Protein AF-A0A0S8DL20-F1 (afdb_monomer_lite)

Radius of gyration: 22.56 Å; chains: 1; bounding box: 47×51×71 Å

Secondary structure (DSSP, 8-state):
--S---TTSTTS--TTS-HHHHHHHHHHHHHHHHHHTT-----SGGGS----S-SSEEEEE-TTT----EE---SSS----SSHHHHHHHHHHTTTTHHHHSSSBTTB-BS-HHHHHHHHHHHHSSS---TT-TTSGGG-EEEEEPSEEEEE--S---S-S-PPP-TTEE---HHHHHTTS-TT--EEE-TTEEEEES-TTTEEEEES------PPPTT-TT-EEEEEE-TT-EEEEEEEEPPTT--S--TTEEEEEEPPHHHHHHHHHHHHHHHTTTTT--TTTS---HHHHB--S---TTS---TTS----S---EEEEEEEE-SS--EEE---GGGSB-

Sequence (342 aa):
MSQLQRAGQSGALDVAASQAVAKDQVAVILDMLRQLGGNPSVVAGAAATTDPLNAPFTLYVDPYIGSDRFVGGAYNSHEAGATDEEVIAQKLKRIELQRLECGYTSARPFKTINRAAIEAAIITSKNWYTYSDPRAHVDCVTIVLSGGVHIVLNDPGSSSTSLASWGASKDPTPAELIAFNPSTGGVLLPRGCSMRGQDLRKTTIRPNWVTQVVDEAADYSNRRSILKVSGTGFFFDYTAMDKIGHAESVHLLDVFHPASKAELDAFYAKVQSAVGTGADLASALLVTRPSEHQIVGPIDQTQTPNLQWDTTTGASPYIFNVSLRSEYGMGGAFWDGAKLSG

Foldseek 3Di:
DPDADDPPDDVHDDPPDDPVSNLVVVQVVVQVVLVVLVDPDRDGDPPDDRDHRAQQAEFEEDQPQEALKDAAFQQVPDCDDPDLVVSLVRLRRLCVPVCVQEGRDNNHHHNAPLSNLLVLLSSLLADAQDVPDSNRRNNAYEYEYEFAEHEQAFAQAAPDLADAACARIHRDDSNSSRNLAHNLTARERFPNYEYEYPAAVRAEYEYQDAFDDDDQDPVNPNAGENHAFFFNYEYYHYEYEYHPPDDAARQSYEHYEHAAQVSQQSNLSSSCNHCCNNHVHDPVRSHDDLQGFADPFPPPVVDDDDPSRPDPPGMHYHHDHYHYDYPRNYHHYDYDNVRGHD

pLDDT: mean 81.59, std 16.36, range [39.0, 98.62]

Structure (mmCIF, N/CA/C/O backbone):
data_AF-A0A0S8DL20-F1
#
_entry.id   AF-A0A0S8DL20-F1
#
loop_
_atom_site.group_PDB
_atom_site.id
_atom_site.type_symbol
_atom_site.label_atom_id
_atom_site.label_alt_id
_atom_site.label_comp_id
_atom_site.label_asym_id
_atom_site.label_entity_id
_atom_site.label_seq_id
_atom_site.pdbx_PDB_ins_code
_atom_site.Cartn_x
_atom_site.Cartn_y
_atom_site.Cartn_z
_atom_site.occupancy
_atom_site.B_iso_or_equiv
_atom_site.auth_seq_id
_atom_site.auth_comp_id
_atom_site.auth_asym_id
_atom_site.auth_atom_id
_atom_site.pdbx_PDB_model_num
ATOM 1 N N . MET A 1 1 ? -6.521 -4.003 39.867 1.00 49.88 1 MET A N 1
ATOM 2 C CA . MET A 1 1 ? -5.462 -5.039 39.853 1.00 49.88 1 MET A CA 1
ATOM 3 C C . MET A 1 1 ? -4.252 -4.458 39.141 1.00 49.88 1 MET A C 1
ATOM 5 O O . MET A 1 1 ? -4.447 -3.842 38.107 1.00 49.88 1 MET A O 1
ATOM 9 N N . SER A 1 2 ? -3.043 -4.597 39.691 1.00 39.00 2 SER A N 1
ATOM 10 C CA . SER A 1 2 ? -1.804 -4.008 39.142 1.00 39.00 2 SER A CA 1
ATOM 11 C C . SER A 1 2 ? -0.893 -5.014 38.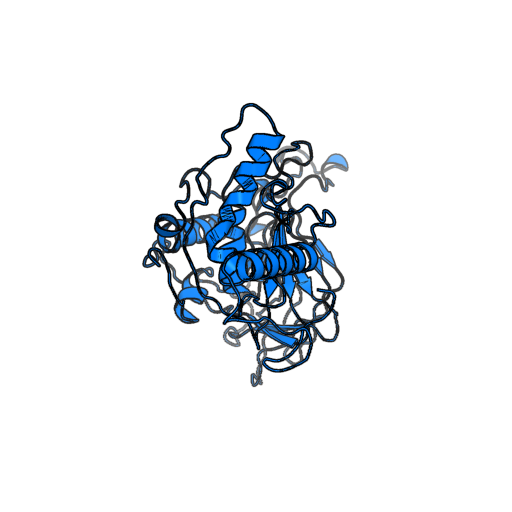421 1.00 39.00 2 SER A C 1
ATOM 13 O O . SER A 1 2 ? 0.214 -4.654 38.030 1.00 39.00 2 SER A O 1
ATOM 15 N N . GLN A 1 3 ? -1.315 -6.275 38.248 1.00 45.50 3 GLN A N 1
ATOM 16 C CA . GLN A 1 3 ? -0.479 -7.311 37.634 1.00 45.50 3 GLN A CA 1
ATOM 17 C C . GLN A 1 3 ? -1.304 -8.418 36.963 1.00 45.50 3 GLN A C 1
ATOM 19 O O . GLN A 1 3 ? -2.361 -8.800 37.462 1.00 45.50 3 GLN A O 1
ATOM 24 N N . LEU A 1 4 ? -0.791 -8.954 35.849 1.00 46.28 4 LEU A N 1
ATOM 25 C CA . LEU A 1 4 ? -1.298 -10.169 35.204 1.00 46.28 4 LEU A CA 1
ATOM 26 C C . LEU A 1 4 ? -0.912 -11.393 36.044 1.00 46.28 4 LEU A C 1
ATOM 28 O O . LEU A 1 4 ? 0.274 -11.653 36.243 1.00 46.28 4 LEU A O 1
ATOM 32 N N . GLN A 1 5 ? -1.901 -12.155 36.507 1.00 59.78 5 GLN A N 1
ATOM 33 C CA . GLN A 1 5 ? -1.694 -13.389 37.267 1.00 59.78 5 GLN A CA 1
ATOM 34 C C . GLN A 1 5 ? -2.313 -14.601 36.563 1.00 59.78 5 GLN A C 1
ATOM 36 O O . GLN A 1 5 ? -3.325 -14.484 35.871 1.00 59.78 5 GLN A O 1
ATOM 41 N N . ARG A 1 6 ? -1.701 -15.779 36.736 1.00 46.44 6 ARG A N 1
ATOM 42 C CA . ARG A 1 6 ? -2.209 -17.049 36.191 1.00 46.44 6 ARG A CA 1
ATOM 43 C C . ARG A 1 6 ? -3.404 -17.547 37.006 1.00 46.44 6 ARG A C 1
ATOM 45 O O . ARG A 1 6 ? -3.474 -17.307 38.209 1.00 46.44 6 ARG A O 1
ATOM 52 N N . ALA A 1 7 ? -4.305 -18.298 36.369 1.00 47.00 7 ALA A N 1
ATOM 53 C CA . ALA A 1 7 ? -5.425 -18.945 37.053 1.00 47.00 7 ALA A CA 1
ATOM 54 C C . ALA A 1 7 ? -4.935 -19.769 38.263 1.00 47.00 7 ALA A C 1
ATOM 56 O O . ALA A 1 7 ? -4.001 -20.562 38.135 1.00 47.00 7 ALA A O 1
ATOM 57 N N . GLY A 1 8 ? -5.547 -19.548 39.432 1.00 56.72 8 GLY A N 1
ATOM 58 C CA . GLY A 1 8 ? -5.178 -20.198 40.697 1.00 56.72 8 GLY A CA 1
ATOM 59 C C . GLY A 1 8 ? -4.118 -19.473 41.543 1.00 56.72 8 GLY A C 1
ATOM 60 O O . GLY A 1 8 ? -3.788 -19.956 42.623 1.00 56.72 8 GLY A O 1
ATOM 61 N N . GLN A 1 9 ? -3.587 -18.327 41.101 1.00 65.69 9 GLN A N 1
ATOM 62 C CA . GLN A 1 9 ? -2.704 -17.484 41.920 1.00 65.69 9 GLN A CA 1
ATOM 63 C C . GLN A 1 9 ? -3.497 -16.495 42.791 1.00 65.69 9 GLN A C 1
ATOM 65 O O . GLN A 1 9 ? -4.602 -16.079 42.444 1.00 65.69 9 GLN A O 1
ATOM 70 N N . SER A 1 10 ? -2.926 -16.120 43.939 1.00 60.72 10 SER A N 1
ATOM 71 C CA . SER A 1 10 ? -3.526 -15.141 44.854 1.00 60.72 10 SER A CA 1
ATOM 72 C C . SER A 1 10 ? -3.575 -13.749 44.215 1.00 60.72 10 SER A C 1
ATOM 74 O O . SER A 1 10 ? -2.542 -13.082 44.116 1.00 60.72 10 SER A O 1
ATOM 76 N N . GLY A 1 11 ? -4.776 -13.324 43.803 1.00 63.72 11 GLY A N 1
ATOM 77 C CA . GLY A 1 11 ? -5.015 -12.098 43.029 1.00 63.72 11 GLY A CA 1
ATOM 78 C C . GLY A 1 11 ? -5.420 -12.327 41.564 1.00 63.72 11 GLY A C 1
ATOM 79 O O . GLY A 1 11 ? -5.589 -11.351 40.834 1.00 63.72 11 GLY A O 1
ATOM 80 N N . ALA A 1 12 ? -5.583 -13.583 41.130 1.00 67.25 12 ALA A N 1
ATOM 81 C CA . ALA A 1 12 ? -6.085 -13.934 39.803 1.00 67.25 12 ALA A CA 1
ATOM 82 C C . ALA A 1 12 ? -7.597 -13.685 39.657 1.00 67.25 12 ALA A C 1
ATOM 84 O O . ALA A 1 12 ? -8.329 -13.580 40.642 1.00 67.25 12 ALA A O 1
ATOM 85 N N . LEU A 1 13 ? -8.065 -13.620 38.406 1.00 67.19 13 LEU A N 1
ATOM 86 C CA . LEU A 1 13 ? -9.490 -13.532 38.080 1.00 67.19 13 LEU A CA 1
ATOM 87 C C . LEU A 1 13 ? -10.243 -14.746 38.638 1.00 67.19 13 LEU A C 1
ATOM 89 O O . LEU A 1 13 ? -9.981 -15.885 38.250 1.00 67.19 13 LEU A O 1
ATOM 93 N N . ASP A 1 14 ? -11.190 -14.478 39.528 1.00 73.31 14 ASP A N 1
ATOM 94 C CA . ASP A 1 14 ? -12.096 -15.476 40.087 1.00 73.31 14 ASP A CA 1
ATOM 95 C C . ASP A 1 14 ? -13.333 -15.622 39.192 1.00 73.31 14 ASP A C 1
ATOM 97 O O . ASP A 1 14 ? -14.308 -14.882 39.296 1.00 73.31 14 ASP A O 1
ATOM 101 N N . VAL A 1 15 ? -13.278 -16.603 38.294 1.00 69.44 15 VAL A N 1
ATOM 102 C CA . VAL A 1 15 ? -14.368 -16.941 37.366 1.00 69.44 15 VAL A CA 1
ATOM 103 C C . VAL A 1 15 ? -15.603 -17.544 38.051 1.00 69.44 15 VAL A C 1
ATOM 105 O O . VAL A 1 15 ? -16.644 -17.649 37.408 1.00 69.44 15 VAL A O 1
ATOM 108 N N . ALA A 1 16 ? -15.516 -17.918 39.332 1.00 73.56 16 ALA A N 1
ATOM 109 C CA . ALA A 1 16 ? -16.641 -18.409 40.131 1.00 73.56 16 ALA A CA 1
ATOM 110 C C . ALA A 1 16 ? -17.225 -17.330 41.064 1.00 73.56 16 ALA A C 1
ATOM 112 O O . ALA A 1 16 ? -18.099 -17.625 41.884 1.00 73.56 16 ALA A O 1
ATOM 113 N N . ALA A 1 17 ? -16.750 -16.087 40.954 1.00 73.31 17 ALA A N 1
ATOM 114 C CA . ALA A 1 17 ? -17.138 -15.015 41.849 1.00 73.31 17 ALA A CA 1
ATOM 115 C C . ALA A 1 17 ? -18.610 -14.602 41.688 1.00 73.31 1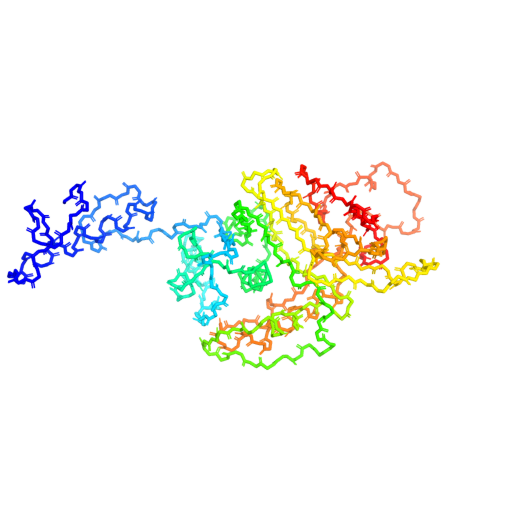7 ALA A C 1
ATOM 117 O O . ALA A 1 17 ? -19.268 -14.848 40.673 1.00 73.31 17 ALA A O 1
ATOM 118 N N . SER A 1 18 ? -19.131 -13.907 42.702 1.00 82.12 18 SER A N 1
ATOM 119 C CA . SER A 1 18 ? -20.460 -13.302 42.622 1.00 82.12 18 SER A CA 1
ATOM 120 C C . SER A 1 18 ? -20.541 -12.312 41.454 1.00 82.12 18 SER A C 1
ATOM 122 O O . SER A 1 18 ? -19.542 -11.716 41.047 1.00 82.12 18 SER A O 1
ATOM 124 N N . GLN A 1 19 ? -21.751 -12.074 40.942 1.00 79.12 19 GLN A N 1
ATOM 125 C CA . GLN A 1 19 ? -21.963 -11.158 39.817 1.00 79.12 19 GLN A CA 1
ATOM 126 C C . GLN A 1 19 ? -21.360 -9.758 40.056 1.00 79.12 19 GLN A C 1
ATOM 128 O O . GLN A 1 19 ? -20.910 -9.118 39.109 1.00 79.12 19 GLN A O 1
ATOM 133 N N . ALA A 1 20 ? -21.338 -9.281 41.306 1.00 76.06 20 ALA A N 1
ATOM 134 C CA . ALA A 1 20 ? -20.729 -8.001 41.668 1.00 76.06 20 ALA A CA 1
ATOM 135 C C . ALA A 1 20 ? -19.201 -8.026 41.496 1.00 76.06 20 ALA A C 1
ATOM 137 O O . ALA A 1 20 ? -18.643 -7.170 40.817 1.00 76.06 20 ALA A O 1
ATOM 138 N N . VAL A 1 21 ? -18.539 -9.060 42.017 1.00 74.31 21 VAL A N 1
ATOM 139 C CA . VAL A 1 21 ? -17.080 -9.216 41.919 1.00 74.31 21 VAL A CA 1
ATOM 140 C C . VAL A 1 21 ? -16.642 -9.463 40.471 1.00 74.31 21 VAL A C 1
ATOM 142 O O . VAL A 1 21 ? -15.638 -8.908 40.031 1.00 74.31 21 VAL A O 1
ATOM 145 N N . ALA A 1 22 ? -17.428 -10.213 39.694 1.00 77.56 22 ALA A N 1
ATOM 146 C CA . ALA A 1 22 ? -17.183 -10.401 38.266 1.00 77.56 22 ALA A CA 1
ATOM 147 C C . ALA A 1 22 ? -17.273 -9.075 37.483 1.00 77.56 22 ALA A C 1
ATOM 149 O O . ALA A 1 22 ? -16.462 -8.825 36.593 1.00 77.56 22 ALA A O 1
ATOM 150 N N . LYS A 1 23 ? -18.222 -8.189 37.826 1.00 74.81 23 LYS A N 1
ATOM 151 C CA . LYS A 1 23 ? -18.322 -6.850 37.216 1.00 74.81 23 LYS A CA 1
ATOM 152 C C . LYS A 1 23 ? -17.105 -5.981 37.535 1.00 74.81 23 LYS A C 1
ATOM 154 O O . LYS A 1 23 ? -16.579 -5.347 36.623 1.00 74.81 23 LYS A O 1
ATOM 159 N N . ASP A 1 24 ? -16.627 -5.997 38.777 1.00 73.56 24 ASP A N 1
ATOM 160 C CA . ASP A 1 24 ? -15.427 -5.249 39.178 1.00 73.56 24 ASP A CA 1
ATOM 161 C C . ASP A 1 24 ? -14.173 -5.769 38.460 1.00 73.56 24 ASP A C 1
ATOM 163 O O . ASP A 1 24 ? -13.353 -4.996 37.962 1.00 73.56 24 A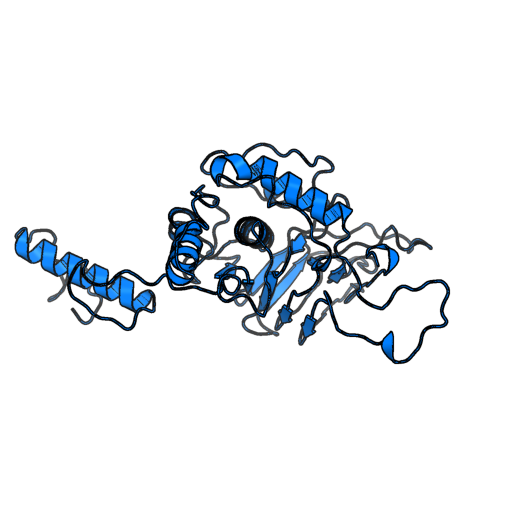SP A O 1
ATOM 167 N N . GLN A 1 25 ? -14.046 -7.090 38.331 1.00 75.81 25 GLN A N 1
ATOM 168 C CA . GLN A 1 25 ? -12.973 -7.732 37.575 1.00 75.81 25 GLN A CA 1
ATOM 169 C C . GLN A 1 25 ? -12.990 -7.347 36.088 1.00 75.81 25 GLN A C 1
ATOM 171 O O . GLN A 1 25 ? -11.942 -7.024 35.527 1.00 75.81 25 GLN A O 1
ATOM 176 N N . VAL A 1 26 ? -14.170 -7.326 35.460 1.00 77.38 26 VAL A N 1
ATOM 177 C CA . VAL A 1 26 ? -14.349 -6.887 34.067 1.00 77.38 26 VAL A CA 1
ATOM 178 C C . VAL A 1 26 ? -14.010 -5.406 33.897 1.00 77.38 26 VAL A C 1
ATOM 180 O O . VAL A 1 26 ? -13.343 -5.054 32.926 1.00 77.38 26 VAL A O 1
ATOM 183 N N . ALA A 1 27 ? -14.405 -4.542 34.837 1.00 68.56 27 ALA A N 1
ATOM 184 C CA . ALA A 1 27 ? -14.064 -3.120 34.797 1.00 68.56 27 ALA A CA 1
ATOM 185 C C . ALA A 1 27 ? -12.543 -2.901 34.834 1.00 68.56 27 ALA A C 1
ATOM 187 O O . ALA A 1 27 ? -12.007 -2.138 34.036 1.00 68.56 27 ALA A O 1
ATOM 188 N N . VAL A 1 28 ? -11.831 -3.645 35.684 1.00 68.44 28 VAL A N 1
ATOM 189 C CA . VAL A 1 28 ? -10.366 -3.590 35.758 1.00 68.44 28 VAL A CA 1
ATOM 190 C C . VAL A 1 28 ? -9.704 -4.100 34.474 1.00 68.44 28 VAL A C 1
ATOM 192 O O . VAL A 1 28 ? -8.747 -3.486 34.008 1.00 68.44 28 VAL A O 1
ATOM 195 N N . ILE A 1 29 ? -10.199 -5.192 33.877 1.00 73.31 29 ILE A N 1
ATOM 196 C CA . ILE A 1 29 ? -9.705 -5.680 32.575 1.00 73.31 29 ILE A CA 1
ATOM 197 C C . ILE A 1 29 ? -9.905 -4.611 31.496 1.00 73.31 29 ILE A C 1
ATOM 199 O O . ILE A 1 29 ? -9.000 -4.361 30.700 1.00 73.31 29 ILE A O 1
ATOM 203 N N . LEU A 1 30 ? -11.075 -3.968 31.480 1.00 67.44 30 LEU A N 1
ATOM 204 C CA . LEU A 1 30 ? -11.396 -2.905 30.536 1.00 67.44 30 LEU A CA 1
ATOM 205 C C . LEU A 1 30 ? -10.455 -1.704 30.708 1.00 67.44 30 LEU A C 1
ATOM 207 O O . LEU A 1 30 ? -9.965 -1.176 29.715 1.00 67.44 30 LEU A O 1
ATOM 211 N N . ASP A 1 31 ? -10.139 -1.318 31.944 1.00 59.41 31 ASP A N 1
ATOM 212 C CA . ASP A 1 31 ? -9.187 -0.241 32.235 1.00 59.41 31 ASP A CA 1
ATOM 213 C C . ASP A 1 31 ? -7.749 -0.606 31.846 1.00 59.41 31 ASP A C 1
ATOM 215 O O . ASP A 1 31 ? -7.046 0.216 31.262 1.00 59.41 31 ASP A O 1
ATOM 219 N N . MET A 1 32 ? -7.315 -1.851 32.064 1.00 64.56 32 MET A N 1
ATOM 220 C CA . MET A 1 32 ? -6.011 -2.328 31.583 1.00 64.56 32 MET A CA 1
ATOM 221 C C . MET A 1 32 ? -5.930 -2.334 30.051 1.00 64.56 32 MET A C 1
ATOM 223 O O . MET A 1 32 ? -4.913 -1.940 29.481 1.00 64.56 32 MET A O 1
ATOM 227 N N . LEU A 1 33 ? -7.006 -2.742 29.371 1.00 66.44 33 LEU A N 1
ATOM 228 C CA . LEU A 1 33 ? -7.120 -2.672 27.911 1.00 66.44 33 LEU A CA 1
ATOM 229 C C . LEU A 1 33 ? -7.089 -1.225 27.407 1.00 66.44 33 LEU A C 1
ATOM 231 O O . LEU A 1 33 ? -6.455 -0.958 26.390 1.00 66.44 33 LEU A O 1
ATOM 235 N N . ARG A 1 34 ? -7.719 -0.285 28.123 1.00 58.78 34 ARG A N 1
ATOM 236 C CA . ARG A 1 34 ? -7.665 1.157 27.819 1.00 58.78 34 ARG A CA 1
ATOM 237 C C . ARG A 1 34 ? -6.264 1.740 28.007 1.00 58.78 34 ARG A C 1
ATOM 239 O O . ARG A 1 34 ? -5.846 2.543 27.183 1.00 58.78 34 ARG A O 1
ATOM 246 N N . GLN A 1 35 ? -5.531 1.311 29.034 1.00 53.03 35 GLN A N 1
ATOM 247 C CA . GLN A 1 35 ? -4.144 1.732 29.269 1.00 53.03 35 GLN A CA 1
ATOM 248 C C . GLN A 1 35 ? -3.181 1.180 28.213 1.00 53.03 35 GLN A C 1
ATOM 250 O O . GLN A 1 35 ? -2.336 1.911 27.704 1.00 53.03 35 GLN A O 1
ATOM 255 N N . LEU A 1 36 ? -3.320 -0.100 27.850 1.00 58.66 36 LEU A N 1
ATOM 256 C CA . LEU A 1 36 ? -2.561 -0.693 26.745 1.00 58.66 36 LEU A CA 1
ATOM 257 C C . LEU A 1 36 ? -2.912 -0.008 25.418 1.00 58.66 36 LEU A C 1
ATOM 259 O O . LEU A 1 36 ? -2.058 0.214 24.566 1.00 58.66 36 LEU A O 1
ATOM 263 N N . GLY A 1 37 ? -4.179 0.369 25.291 1.00 54.22 37 GLY A N 1
ATOM 264 C CA . GLY A 1 37 ? -4.716 1.230 24.264 1.00 54.22 37 GLY A CA 1
ATOM 265 C C . GLY A 1 37 ? -4.497 2.724 24.525 1.00 54.22 37 GLY A C 1
ATOM 266 O O . GLY A 1 37 ? -5.381 3.505 24.210 1.00 54.22 37 GLY A O 1
ATOM 267 N N . GLY A 1 38 ? -3.381 3.152 25.115 1.00 43.66 38 GLY A N 1
ATOM 268 C CA . GLY A 1 38 ? -2.910 4.543 25.056 1.00 43.66 38 GLY A CA 1
ATOM 269 C C . GLY A 1 38 ? -3.841 5.649 25.579 1.00 43.66 38 GLY A C 1
ATOM 270 O O . GLY A 1 38 ? -3.522 6.818 25.382 1.00 43.66 38 GLY A O 1
ATOM 271 N N . ASN A 1 39 ? -4.953 5.337 26.252 1.00 47.56 39 ASN A N 1
ATOM 272 C CA . ASN A 1 39 ? -5.788 6.342 26.899 1.00 47.56 39 ASN A CA 1
ATOM 273 C C . ASN A 1 39 ? -5.242 6.581 28.320 1.00 47.56 39 ASN A C 1
ATOM 275 O O . ASN A 1 39 ? -5.346 5.684 29.161 1.00 47.56 39 ASN A O 1
ATOM 279 N N . PRO A 1 40 ? -4.660 7.760 28.624 1.00 42.88 40 PRO A N 1
ATOM 280 C CA . PRO A 1 40 ? -4.141 8.060 29.959 1.00 42.88 40 PRO A CA 1
ATOM 281 C C . PRO A 1 40 ? -5.258 8.253 31.002 1.00 42.88 40 PRO A C 1
ATOM 283 O O . PRO A 1 40 ? -4.975 8.341 32.196 1.00 42.88 40 PRO A O 1
ATOM 286 N N . SER A 1 41 ? -6.523 8.330 30.571 1.00 46.88 41 SER A N 1
ATOM 287 C CA . SER A 1 41 ? -7.683 8.517 31.436 1.00 46.88 41 SER A CA 1
ATOM 288 C C . SER A 1 41 ? -8.143 7.191 32.049 1.00 46.88 41 SER A C 1
ATOM 290 O O . SER A 1 41 ? -8.638 6.300 31.358 1.00 46.88 41 SER A O 1
ATOM 292 N N . VAL A 1 42 ? -8.000 7.069 33.371 1.00 46.72 42 VAL A N 1
ATOM 293 C CA . VAL A 1 42 ? -8.502 5.937 34.163 1.00 46.72 42 VAL A CA 1
ATOM 294 C C . VAL A 1 42 ? -9.803 6.376 34.838 1.00 46.72 42 VAL A C 1
ATOM 296 O O . VAL A 1 42 ? -9.781 6.925 35.937 1.00 46.72 42 VAL A O 1
ATOM 299 N N . VAL A 1 43 ? -10.943 6.192 34.165 1.00 52.06 43 VAL A N 1
ATOM 300 C CA . VAL A 1 43 ? -12.272 6.492 34.731 1.00 52.06 43 VAL A CA 1
ATOM 301 C C . VAL A 1 43 ? -13.095 5.214 34.786 1.00 52.06 43 VAL A C 1
ATOM 303 O O . VAL A 1 43 ? -13.243 4.515 33.783 1.00 52.06 43 VAL A O 1
ATOM 306 N N . ALA A 1 44 ? -13.665 4.928 35.956 1.00 46.94 44 ALA A N 1
ATOM 307 C CA . ALA A 1 44 ? -14.499 3.754 36.161 1.00 46.94 44 ALA A CA 1
ATOM 308 C C . ALA A 1 44 ? -15.737 3.773 35.239 1.00 46.94 44 ALA A C 1
ATOM 310 O O . ALA A 1 44 ? -16.508 4.734 35.213 1.00 46.94 44 ALA A O 1
ATOM 311 N N . GLY A 1 45 ? -15.962 2.676 34.510 1.00 48.44 45 GLY A N 1
ATOM 312 C CA . GLY A 1 45 ? -17.185 2.446 33.733 1.00 48.44 45 GLY A CA 1
ATOM 313 C C . GLY A 1 45 ? -17.221 3.084 32.337 1.00 48.44 45 GLY A C 1
ATOM 314 O O . GLY A 1 45 ? -16.194 3.373 31.724 1.00 48.44 45 GLY A O 1
ATOM 315 N N . ALA A 1 46 ? -18.432 3.244 31.793 1.00 46.00 46 ALA A N 1
ATOM 316 C CA . ALA A 1 46 ? -18.701 3.781 30.450 1.00 46.00 46 ALA A CA 1
ATOM 317 C C . ALA A 1 46 ? -18.581 5.319 30.352 1.00 46.00 46 ALA A C 1
ATOM 319 O O . ALA A 1 46 ? -18.903 5.894 29.319 1.00 46.00 46 ALA A O 1
ATOM 320 N N . ALA A 1 47 ? -18.142 5.985 31.425 1.00 46.25 47 ALA A N 1
ATOM 321 C CA . ALA A 1 47 ? -18.131 7.443 31.543 1.00 46.25 47 ALA A CA 1
ATOM 322 C C . ALA A 1 47 ? -17.032 8.139 30.716 1.00 46.25 47 ALA A C 1
ATOM 324 O O . ALA A 1 47 ? -17.087 9.351 30.535 1.00 46.25 47 ALA A O 1
ATOM 325 N N . ALA A 1 48 ? -16.052 7.391 30.200 1.00 50.28 48 ALA A N 1
ATOM 326 C CA . ALA A 1 48 ? -15.046 7.902 29.276 1.00 50.28 48 ALA A CA 1
ATOM 327 C C . ALA A 1 48 ? -15.330 7.387 27.859 1.00 50.28 48 ALA A C 1
ATOM 329 O O . ALA A 1 48 ? -15.156 6.198 27.565 1.00 50.28 48 ALA A O 1
ATOM 330 N N . THR A 1 49 ? -15.751 8.291 26.971 1.00 46.12 49 THR A N 1
ATOM 331 C CA . THR A 1 49 ? -15.718 8.072 25.522 1.00 46.12 49 THR A CA 1
ATOM 332 C C . THR A 1 49 ? -14.300 7.687 25.133 1.00 46.12 49 THR A C 1
ATOM 334 O O . THR A 1 49 ? -13.339 8.397 25.417 1.00 46.12 49 THR A O 1
ATOM 337 N N . THR A 1 50 ? -14.163 6.499 24.558 1.00 46.62 50 THR A N 1
ATOM 338 C CA . THR A 1 50 ? -12.868 5.947 24.176 1.00 46.62 50 THR A CA 1
ATOM 339 C C . THR A 1 50 ? -12.366 6.733 22.971 1.00 46.62 50 THR A C 1
ATOM 341 O O . THR A 1 50 ? -12.932 6.608 21.888 1.00 46.62 50 THR A O 1
ATOM 344 N N . ASP A 1 51 ? -11.350 7.566 23.181 1.00 47.47 51 ASP A N 1
ATOM 345 C CA . ASP A 1 51 ? -10.636 8.261 22.114 1.00 47.47 51 ASP A CA 1
ATOM 346 C C . ASP A 1 51 ? -9.856 7.218 21.291 1.00 47.47 51 ASP A C 1
ATOM 348 O O . ASP A 1 51 ? -9.094 6.426 21.864 1.00 47.47 51 ASP A O 1
ATOM 352 N N . PRO A 1 52 ? -10.097 7.091 19.980 1.00 49.56 52 PRO A N 1
ATOM 353 C CA . PRO A 1 52 ? -9.493 6.041 19.177 1.00 49.56 52 PRO A CA 1
ATOM 354 C C . PRO A 1 52 ? -8.045 6.385 18.807 1.00 49.56 52 PRO A C 1
ATOM 356 O O . PRO A 1 52 ? -7.747 6.806 17.699 1.00 49.56 52 PRO A O 1
ATOM 359 N N . LEU A 1 53 ? -7.154 6.115 19.754 1.00 54.09 53 LEU A N 1
ATOM 360 C CA . LEU A 1 53 ? -5.873 5.400 19.677 1.00 54.09 53 LEU A CA 1
ATOM 361 C C . LEU A 1 53 ? -4.890 5.490 18.503 1.00 54.09 53 LEU A C 1
ATOM 363 O O . LEU A 1 53 ? -3.738 5.169 18.734 1.00 54.09 53 LEU A O 1
ATOM 367 N N . ASN A 1 54 ? -5.242 5.852 17.279 1.00 53.25 54 ASN A N 1
ATOM 368 C CA . ASN A 1 54 ? -4.298 5.853 16.157 1.00 53.25 54 ASN A CA 1
ATOM 369 C C . ASN A 1 54 ? -4.741 6.872 15.101 1.00 53.25 54 ASN A C 1
ATOM 371 O O . ASN A 1 54 ? -4.953 6.515 13.947 1.00 53.25 54 ASN A O 1
ATOM 375 N N . ALA A 1 55 ? -4.938 8.124 15.498 1.00 51.47 55 ALA A N 1
ATOM 376 C CA . ALA A 1 55 ? -5.152 9.234 14.578 1.00 51.47 55 ALA A CA 1
ATOM 377 C C . ALA A 1 55 ? -3.899 10.125 14.611 1.00 51.47 55 ALA A C 1
ATOM 379 O O . ALA A 1 55 ? -3.632 10.703 15.667 1.00 51.47 55 ALA A O 1
ATOM 380 N N . PRO A 1 56 ? -3.102 10.236 13.526 1.00 63.47 56 PRO A N 1
ATOM 381 C CA . PRO A 1 56 ? -3.241 9.627 12.190 1.00 63.47 56 PRO A CA 1
ATOM 382 C C . PRO A 1 56 ? -3.045 8.097 12.162 1.00 63.47 56 PRO A C 1
ATOM 384 O O . PRO A 1 56 ? -2.386 7.526 13.035 1.00 63.47 56 PRO A O 1
ATOM 387 N N . PHE A 1 57 ? -3.600 7.428 11.141 1.00 79.19 57 PHE A N 1
ATOM 388 C CA . PHE A 1 57 ? -3.648 5.964 11.079 1.00 79.19 57 PHE A CA 1
ATOM 389 C C . PHE A 1 57 ? -2.260 5.349 10.894 1.00 79.19 57 PHE A C 1
ATOM 391 O O . PHE A 1 57 ? -1.593 5.539 9.876 1.00 79.19 57 PHE A O 1
ATOM 398 N N . THR A 1 58 ? -1.846 4.554 11.880 1.00 87.56 58 THR A N 1
ATOM 399 C CA . THR A 1 58 ? -0.635 3.734 11.799 1.00 87.56 58 THR A CA 1
ATOM 400 C C . THR A 1 58 ? -1.020 2.282 11.547 1.00 87.56 58 THR A C 1
ATOM 402 O O . THR A 1 58 ? -1.709 1.664 12.360 1.00 87.56 58 THR A O 1
ATOM 405 N N . LEU A 1 59 ? -0.567 1.747 10.418 1.00 92.62 59 LEU A N 1
ATOM 406 C CA . LEU A 1 59 ? -0.673 0.338 10.068 1.00 92.62 59 LEU A CA 1
ATOM 407 C C . LEU A 1 59 ? 0.655 -0.350 10.378 1.00 92.62 59 LEU A C 1
ATOM 409 O O . LEU A 1 59 ? 1.716 0.210 10.129 1.00 92.62 59 LEU A O 1
ATOM 413 N N . TYR A 1 60 ? 0.614 -1.569 10.888 1.00 95.25 60 TYR A N 1
ATOM 414 C CA . TYR A 1 60 ? 1.785 -2.367 11.225 1.00 95.25 60 TYR A CA 1
ATOM 415 C C . TYR A 1 60 ? 1.857 -3.572 10.298 1.00 95.25 60 TYR A C 1
ATOM 417 O O . TYR A 1 60 ? 0.837 -4.213 10.046 1.00 95.25 60 TYR A O 1
ATOM 425 N N . VAL A 1 61 ? 3.056 -3.899 9.822 1.00 98.25 61 VAL A N 1
ATOM 426 C CA . VAL A 1 61 ? 3.325 -5.088 9.006 1.00 98.25 61 VAL A CA 1
ATOM 427 C C . VAL A 1 61 ? 4.404 -5.922 9.680 1.00 98.25 61 VAL A C 1
ATOM 429 O O . VAL A 1 61 ? 5.477 -5.407 10.000 1.00 98.25 61 VAL A O 1
ATOM 432 N N . ASP A 1 62 ? 4.126 -7.209 9.865 1.00 97.62 62 ASP A N 1
ATOM 433 C CA . ASP A 1 62 ? 5.086 -8.205 10.328 1.00 97.62 62 ASP A CA 1
ATOM 434 C C . ASP A 1 62 ? 4.848 -9.539 9.597 1.00 97.62 62 ASP A C 1
ATOM 436 O O . ASP A 1 62 ? 3.781 -10.145 9.747 1.00 97.62 62 ASP A O 1
ATOM 440 N N . PRO A 1 63 ? 5.826 -10.038 8.826 1.00 96.56 63 PRO A N 1
ATOM 441 C CA . PRO A 1 63 ? 5.649 -11.230 8.005 1.00 96.56 63 PRO A CA 1
ATOM 442 C C . PRO A 1 63 ? 5.592 -12.528 8.826 1.00 96.56 63 PRO A C 1
ATOM 444 O O . PRO A 1 63 ? 5.177 -13.563 8.296 1.00 96.56 63 PRO A O 1
ATOM 447 N N . TYR A 1 64 ? 6.004 -12.500 10.097 1.00 96.12 64 TYR A N 1
ATOM 448 C CA . TYR A 1 64 ? 6.136 -13.677 10.954 1.00 96.12 64 TYR A CA 1
ATOM 449 C C . TYR A 1 64 ? 4.903 -13.920 11.821 1.00 96.12 64 TYR A C 1
ATOM 451 O O . TYR A 1 64 ? 4.532 -15.074 12.031 1.00 96.12 64 TYR A O 1
ATOM 459 N N . ILE A 1 65 ? 4.272 -12.851 12.315 1.00 93.25 65 ILE A N 1
ATOM 460 C CA . ILE A 1 65 ? 3.103 -12.941 13.208 1.00 93.25 65 ILE A CA 1
ATOM 461 C C . ILE A 1 65 ? 1.824 -12.344 12.613 1.00 93.25 65 ILE A C 1
ATOM 463 O O . ILE A 1 65 ? 0.758 -12.463 13.216 1.00 93.25 65 ILE A O 1
ATOM 467 N N . GLY A 1 66 ? 1.924 -11.673 11.465 1.00 93.44 66 GLY A N 1
ATOM 468 C CA . GLY A 1 66 ? 0.805 -10.961 10.868 1.00 93.44 66 GLY A CA 1
ATOM 469 C C . GLY A 1 66 ? -0.231 -11.858 10.193 1.00 93.44 66 GLY A C 1
ATOM 470 O O . GLY A 1 66 ? 0.021 -13.016 9.846 1.00 93.44 66 GLY A O 1
ATOM 471 N N . SER A 1 67 ? -1.402 -11.270 9.951 1.00 95.00 67 SER A N 1
ATOM 472 C CA . SER A 1 67 ? -2.505 -11.850 9.177 1.00 95.00 67 SER A CA 1
ATOM 473 C C . SER A 1 67 ? -2.978 -10.853 8.123 1.00 95.00 67 SER A C 1
ATOM 475 O O . SER A 1 67 ? -3.035 -9.661 8.401 1.00 95.00 67 SER A O 1
ATOM 477 N N . ASP A 1 68 ? -3.352 -11.321 6.932 1.00 97.12 68 ASP A N 1
ATOM 478 C CA . ASP A 1 68 ? -3.897 -10.460 5.867 1.00 97.12 68 ASP A CA 1
ATOM 479 C C . ASP A 1 68 ? -5.428 -10.465 5.800 1.00 97.12 68 ASP A C 1
ATOM 481 O O . ASP A 1 68 ? -6.021 -9.939 4.854 1.00 97.12 68 ASP A O 1
ATOM 485 N N . ARG A 1 69 ? -6.074 -11.051 6.812 1.00 94.00 69 ARG A N 1
ATOM 486 C CA . ARG A 1 69 ? -7.525 -11.161 6.899 1.00 94.00 69 ARG A CA 1
ATOM 487 C C . ARG A 1 69 ? -8.202 -9.802 6.741 1.00 94.00 69 ARG A C 1
ATOM 489 O O . ARG A 1 69 ? -7.874 -8.824 7.413 1.00 94.00 69 ARG A O 1
ATOM 496 N N . PHE A 1 70 ? -9.168 -9.764 5.838 1.00 93.31 70 PHE A N 1
ATOM 497 C CA . PHE A 1 70 ? -10.092 -8.664 5.655 1.00 93.31 70 PHE A CA 1
ATOM 498 C C . PHE A 1 70 ? -11.388 -8.939 6.416 1.00 93.31 70 PHE A C 1
ATOM 500 O O . PHE A 1 70 ? -11.972 -10.027 6.330 1.00 93.31 70 PHE A O 1
ATOM 507 N N . VAL A 1 71 ? -11.857 -7.921 7.123 1.00 87.88 71 VAL A N 1
ATOM 508 C CA . VAL A 1 71 ? -13.191 -7.845 7.701 1.00 87.88 71 VAL A CA 1
ATOM 509 C C . VAL A 1 71 ? -13.766 -6.494 7.309 1.00 87.88 71 VAL A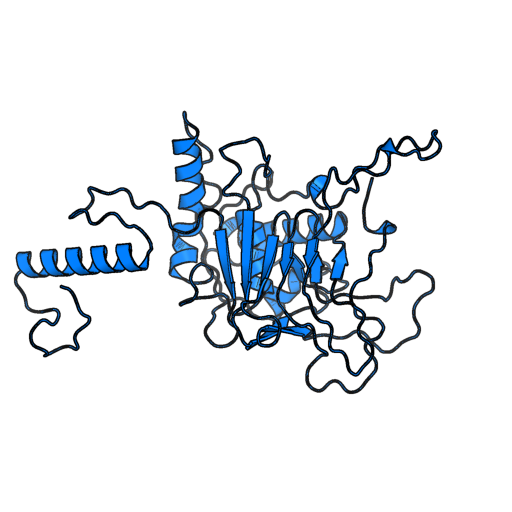 C 1
ATOM 511 O O . VAL A 1 71 ? -13.159 -5.451 7.541 1.00 87.88 71 VAL A O 1
ATOM 514 N N . GLY A 1 72 ? -14.936 -6.540 6.685 1.00 81.81 72 GLY A N 1
ATOM 515 C CA . GLY A 1 72 ? -15.708 -5.374 6.306 1.00 81.81 72 GLY A CA 1
ATOM 516 C C . GLY A 1 72 ? -16.093 -4.525 7.511 1.00 81.81 72 GLY A C 1
ATOM 517 O O . GLY A 1 72 ? -15.984 -4.940 8.662 1.00 81.81 72 GLY A O 1
ATOM 518 N N . GLY A 1 73 ? -16.555 -3.317 7.242 1.00 76.50 73 GLY A N 1
ATOM 519 C CA . GLY A 1 73 ? -16.912 -2.334 8.253 1.00 76.50 73 GLY A CA 1
ATOM 520 C C . GLY A 1 73 ? -17.645 -1.178 7.597 1.00 76.50 73 GLY A C 1
ATOM 521 O O . GLY A 1 73 ? -17.761 -1.125 6.376 1.00 76.50 73 GLY A O 1
ATOM 522 N N . ALA A 1 74 ? -18.147 -0.249 8.397 1.00 72.69 74 ALA A N 1
ATOM 523 C CA . ALA A 1 74 ? -18.863 0.908 7.883 1.00 72.69 74 ALA A CA 1
ATOM 524 C C . ALA A 1 74 ? -17.880 2.054 7.566 1.00 72.69 74 ALA A C 1
ATOM 526 O O . ALA A 1 74 ? -17.785 3.046 8.293 1.00 72.69 74 ALA A O 1
ATOM 527 N N . TYR A 1 75 ? -17.097 1.924 6.489 1.00 72.94 75 TYR A N 1
ATOM 528 C CA . TYR A 1 75 ? -16.080 2.931 6.156 1.00 72.94 75 TYR A CA 1
ATOM 529 C C . TYR A 1 75 ? -16.700 4.199 5.536 1.00 72.94 75 TYR A C 1
ATOM 531 O O . TYR A 1 75 ? -16.168 5.302 5.717 1.00 72.94 75 TYR A O 1
ATOM 539 N N . ASN A 1 76 ? -17.854 4.105 4.865 1.00 66.25 76 ASN A N 1
ATOM 540 C CA . ASN A 1 76 ? -18.583 5.260 4.324 1.00 66.25 76 ASN A CA 1
ATOM 541 C C . ASN A 1 76 ? -19.527 5.937 5.330 1.00 66.25 76 ASN A C 1
ATOM 543 O O . ASN A 1 76 ? -19.854 7.109 5.139 1.00 66.25 76 ASN A O 1
ATOM 547 N N . SER A 1 77 ? -19.892 5.294 6.446 1.00 56.19 77 SER A N 1
ATOM 548 C CA . SER A 1 77 ? -20.789 5.911 7.428 1.00 56.19 77 SER A CA 1
ATOM 549 C C . SER A 1 77 ? -20.125 7.101 8.145 1.00 56.19 77 SER A C 1
ATOM 551 O O . SER A 1 77 ? -19.312 6.945 9.051 1.00 56.19 77 SER A O 1
ATOM 553 N N . HIS A 1 78 ? -20.529 8.293 7.697 1.00 54.66 78 HIS A N 1
ATOM 554 C CA . HIS A 1 78 ? -20.498 9.610 8.340 1.00 54.66 78 HIS A CA 1
ATOM 555 C C . HIS A 1 78 ? -19.164 10.395 8.333 1.00 54.66 78 HIS A C 1
ATOM 557 O O . HIS A 1 78 ? -18.303 10.273 9.190 1.00 54.66 78 HIS A O 1
ATOM 563 N N . GLU A 1 79 ? -19.046 11.332 7.385 1.00 58.56 79 GLU A N 1
ATOM 564 C CA . GLU A 1 79 ? -18.483 12.677 7.644 1.00 58.56 79 GLU A CA 1
ATOM 565 C C . GLU A 1 79 ? -19.621 13.647 8.011 1.00 58.56 79 GLU A C 1
ATOM 567 O O . GLU A 1 79 ? -19.620 14.816 7.643 1.00 58.56 79 GLU A O 1
ATOM 572 N N . ALA A 1 80 ? -20.659 13.118 8.661 1.00 59.00 80 ALA A N 1
ATOM 573 C CA . ALA A 1 80 ? -21.826 13.872 9.074 1.00 59.00 80 ALA A CA 1
ATOM 574 C C . ALA A 1 80 ? -21.612 14.328 10.517 1.00 59.00 80 ALA A C 1
ATOM 576 O O . ALA A 1 80 ? -21.439 13.505 11.414 1.00 59.00 80 ALA A O 1
ATOM 577 N N . GLY A 1 81 ? -21.618 15.637 10.710 1.00 64.38 81 GLY A N 1
ATOM 578 C CA . GLY A 1 81 ? -21.480 16.302 11.996 1.00 64.38 81 GLY A CA 1
ATOM 579 C C . GLY A 1 81 ? -21.775 17.783 11.805 1.00 64.38 81 GLY A C 1
ATOM 580 O O . GLY A 1 81 ? -21.548 18.324 10.721 1.00 64.38 81 GLY A O 1
ATOM 581 N N . ALA A 1 82 ? -22.334 18.419 12.827 1.00 75.19 82 ALA A N 1
ATOM 582 C CA . ALA A 1 82 ? -22.512 19.863 12.868 1.00 75.19 82 ALA A CA 1
ATOM 583 C C . ALA A 1 82 ? -21.203 20.578 13.245 1.00 75.19 82 ALA A C 1
ATOM 585 O O . ALA A 1 82 ? -21.037 21.747 12.900 1.00 75.19 82 ALA A O 1
ATOM 586 N N . THR A 1 83 ? -20.278 19.880 13.918 1.00 81.19 83 THR A N 1
ATOM 587 C CA . THR A 1 83 ? -18.953 20.399 14.298 1.00 81.19 83 THR A CA 1
ATOM 588 C C . THR A 1 83 ? -17.807 19.550 13.745 1.00 81.19 83 THR A C 1
ATOM 590 O O . THR A 1 83 ? -17.991 18.389 13.365 1.00 81.19 83 THR A O 1
ATOM 593 N N . ASP A 1 84 ? -16.602 20.121 13.721 1.00 74.56 84 ASP A N 1
ATOM 594 C CA . ASP A 1 84 ? -15.396 19.420 13.276 1.00 74.56 84 ASP A CA 1
ATOM 595 C C . ASP A 1 84 ? -15.071 18.222 14.182 1.00 74.56 84 ASP A C 1
ATOM 597 O O . ASP A 1 84 ? -14.686 17.166 13.679 1.00 74.56 84 ASP A O 1
ATOM 601 N N . GLU A 1 85 ? -15.301 18.327 15.495 1.00 75.50 85 GLU A N 1
ATOM 602 C CA . GLU A 1 85 ? -15.108 17.224 16.445 1.00 75.50 85 GLU A CA 1
ATOM 603 C C . GLU A 1 85 ? -16.042 16.045 16.159 1.00 75.50 85 GLU A C 1
ATOM 605 O O . GLU A 1 85 ? -15.616 14.890 16.211 1.00 75.50 85 GLU A O 1
ATOM 610 N N . GLU A 1 86 ? -17.307 16.313 15.825 1.00 73.38 86 GLU A N 1
ATOM 611 C CA . GLU A 1 86 ? -18.267 15.267 15.468 1.00 73.38 86 GLU A CA 1
ATOM 612 C C . GLU A 1 86 ? -17.861 14.570 14.170 1.00 73.38 86 GLU A C 1
ATOM 614 O O . GLU A 1 86 ? -17.883 13.339 14.096 1.00 73.38 86 GLU A O 1
ATOM 619 N N . VAL A 1 87 ? -17.424 15.341 13.169 1.00 73.56 87 VAL A N 1
ATOM 620 C CA . VAL A 1 87 ? -16.916 14.791 11.910 1.00 73.56 87 VAL A CA 1
ATOM 621 C C . VAL A 1 87 ? -15.696 13.912 12.174 1.00 73.56 87 VAL A C 1
ATOM 623 O O . VAL A 1 87 ? -15.690 12.761 11.739 1.00 73.56 87 VAL A O 1
ATOM 626 N N . ILE A 1 88 ? -14.700 14.398 12.923 1.00 72.38 88 ILE A N 1
ATOM 627 C CA . ILE A 1 88 ? -13.481 13.655 13.286 1.00 72.38 88 ILE A CA 1
ATOM 628 C C . ILE A 1 88 ? -13.823 12.372 14.056 1.00 72.38 88 ILE A C 1
ATOM 630 O O . ILE A 1 88 ? -13.327 11.297 13.714 1.00 72.38 88 ILE A O 1
ATOM 634 N N . ALA A 1 89 ? -14.721 12.435 15.039 1.00 70.69 89 ALA A N 1
ATOM 635 C CA . ALA A 1 89 ? -15.139 11.265 15.807 1.00 70.69 89 ALA A CA 1
ATOM 636 C C . ALA A 1 89 ? -15.803 10.197 14.923 1.00 70.69 89 ALA A C 1
ATOM 638 O O . ALA A 1 89 ? -15.552 9.002 15.094 1.00 70.69 89 ALA A O 1
ATOM 639 N N . GLN A 1 90 ? -16.619 10.603 13.948 1.00 69.12 90 GLN A N 1
ATOM 640 C CA . GLN A 1 90 ? -17.180 9.677 12.963 1.00 69.12 90 GLN A CA 1
ATOM 641 C C . GLN A 1 90 ? -16.106 9.152 12.002 1.00 69.12 90 GLN A C 1
ATOM 643 O O . GLN A 1 90 ? -16.123 7.971 11.647 1.00 69.12 90 GLN A O 1
ATOM 648 N N . LYS A 1 91 ? -15.096 9.971 11.661 1.00 69.81 91 LYS A N 1
ATOM 649 C CA . LYS A 1 91 ? -13.958 9.517 10.854 1.00 69.81 91 LYS A CA 1
ATOM 650 C C . LYS A 1 91 ? -13.187 8.362 11.499 1.00 69.81 91 LYS A C 1
ATOM 652 O O . LYS A 1 91 ? -12.627 7.528 10.797 1.00 69.81 91 LYS A O 1
ATOM 657 N N . LEU A 1 92 ? -13.176 8.274 12.822 1.00 65.88 92 LEU A N 1
ATOM 658 C CA . LEU A 1 92 ? -12.395 7.270 13.540 1.00 65.88 92 LEU A CA 1
ATOM 659 C C . LEU A 1 92 ? -13.157 5.963 13.813 1.00 65.88 92 LEU A C 1
ATOM 661 O O . LEU A 1 92 ? -12.540 4.925 14.055 1.00 65.88 92 LEU A O 1
ATOM 665 N N . LYS A 1 93 ? -14.493 5.974 13.715 1.00 60.16 93 LYS A N 1
ATOM 666 C CA . LYS A 1 93 ? -15.332 4.763 13.820 1.00 60.16 93 LYS A CA 1
ATOM 667 C C . LYS A 1 93 ? -15.201 3.828 12.608 1.00 60.16 93 LYS A C 1
ATOM 669 O O . LYS A 1 93 ? -15.567 2.663 12.700 1.00 60.16 93 LYS A O 1
ATOM 674 N N . ARG A 1 94 ? -14.596 4.310 11.513 1.00 61.19 94 ARG A N 1
ATOM 675 C CA . ARG A 1 94 ? -14.415 3.618 10.219 1.00 61.19 94 ARG A CA 1
ATOM 676 C C . ARG A 1 94 ? -13.716 2.254 10.300 1.00 61.19 94 ARG A C 1
ATOM 678 O O . ARG A 1 94 ? -13.863 1.455 9.391 1.00 61.19 94 ARG A O 1
ATOM 685 N N . ILE A 1 95 ? -12.951 1.989 11.359 1.00 63.03 95 ILE A N 1
ATOM 686 C CA . ILE A 1 95 ? -12.057 0.820 11.465 1.00 63.03 95 ILE A CA 1
ATOM 687 C C . ILE A 1 95 ? -12.521 -0.208 12.505 1.00 63.03 95 ILE A C 1
ATOM 689 O O . ILE A 1 95 ? -11.728 -1.039 12.936 1.00 63.03 95 ILE A O 1
ATOM 693 N N . GLU A 1 96 ? -13.773 -0.136 12.966 1.00 63.66 96 GLU A N 1
ATOM 694 C CA . GLU A 1 96 ? -14.247 -0.853 14.159 1.00 63.66 96 GLU A CA 1
ATOM 695 C C . GLU A 1 96 ? -14.049 -2.375 14.133 1.00 63.66 96 GLU A C 1
ATOM 697 O O . GLU A 1 96 ? -13.662 -2.934 15.158 1.00 63.66 96 GLU A O 1
ATOM 702 N N . LEU A 1 97 ? -14.243 -3.036 12.988 1.00 74.81 97 LEU A N 1
ATOM 703 C CA . LEU A 1 97 ? -14.101 -4.490 12.880 1.00 74.81 97 LEU A CA 1
ATOM 704 C C . LEU A 1 97 ? -12.691 -4.901 12.454 1.00 74.81 97 LEU A C 1
ATOM 706 O O . LEU A 1 97 ? -12.067 -5.724 13.125 1.00 74.81 97 LEU A O 1
ATOM 710 N N . GLN A 1 98 ? -12.141 -4.286 11.404 1.00 83.31 98 GLN A N 1
ATOM 711 C CA . GLN A 1 98 ? -10.800 -4.619 10.914 1.00 83.31 98 GLN A CA 1
ATOM 712 C C . GLN A 1 98 ? -9.723 -4.408 11.989 1.00 83.31 98 GLN A C 1
ATOM 714 O O . GLN A 1 98 ? -8.808 -5.221 12.109 1.00 83.31 98 GLN A O 1
ATOM 719 N N . ARG A 1 99 ? -9.851 -3.381 12.842 1.00 78.56 99 ARG A N 1
ATOM 720 C CA . ARG A 1 99 ? -8.894 -3.135 13.937 1.00 78.56 99 ARG A CA 1
ATOM 721 C C . ARG A 1 99 ? -8.866 -4.232 15.001 1.00 78.56 99 ARG A C 1
ATOM 723 O O . ARG A 1 99 ? -7.865 -4.363 15.701 1.00 78.56 99 ARG A O 1
ATOM 730 N N . LEU A 1 100 ? -9.969 -4.964 15.174 1.00 75.69 100 LEU A N 1
ATOM 731 C CA . LEU A 1 100 ? -10.048 -6.093 16.106 1.00 75.69 100 LEU A CA 1
ATOM 732 C C . LEU A 1 100 ? -9.380 -7.337 15.512 1.00 75.69 100 LEU A C 1
ATOM 734 O O . LEU A 1 100 ? -8.921 -8.209 16.256 1.00 75.69 100 LEU A O 1
ATOM 738 N N . GLU A 1 101 ? -9.302 -7.387 14.183 1.00 83.56 101 GLU A N 1
ATOM 739 C CA . GLU A 1 101 ? -8.692 -8.463 13.422 1.00 83.56 101 GLU A CA 1
ATOM 740 C C . GLU A 1 101 ? -7.172 -8.276 13.314 1.00 83.56 101 GLU A C 1
ATOM 742 O O . GLU A 1 101 ? -6.418 -8.981 13.988 1.00 83.56 101 GLU A O 1
ATOM 747 N N . CYS A 1 102 ? -6.705 -7.313 12.511 1.00 86.44 102 CYS A N 1
ATOM 748 C CA . CYS A 1 102 ? -5.280 -7.083 12.271 1.00 86.44 102 CYS A CA 1
ATOM 749 C C . CYS A 1 102 ? -4.975 -5.722 11.618 1.00 86.44 102 CYS A C 1
ATOM 751 O O . CYS A 1 102 ? -5.864 -4.992 11.185 1.00 86.44 102 CYS A O 1
ATOM 753 N N . GLY A 1 103 ? -3.687 -5.386 11.548 1.00 89.50 103 GLY A N 1
ATOM 754 C CA . GLY A 1 103 ? -3.137 -4.231 10.844 1.00 89.50 103 GLY A CA 1
ATOM 755 C C . GLY A 1 103 ? -2.932 -2.999 11.715 1.00 89.50 103 GLY A C 1
ATOM 756 O O . GLY A 1 103 ? -1.965 -2.279 11.523 1.00 89.50 103 GLY A O 1
ATOM 757 N N . TYR A 1 104 ? -3.781 -2.772 12.715 1.00 85.94 104 TYR A N 1
ATOM 758 C CA . TYR A 1 104 ? -3.803 -1.515 13.482 1.00 85.94 104 TYR A CA 1
ATOM 759 C C . TYR A 1 104 ? -2.997 -1.543 14.786 1.00 85.94 104 TYR A C 1
ATOM 761 O O . TYR A 1 104 ? -2.951 -0.553 15.517 1.00 85.94 104 TYR A O 1
ATOM 769 N N . THR A 1 105 ? -2.370 -2.674 15.112 1.00 84.25 105 THR A N 1
ATOM 770 C CA . THR A 1 105 ? -1.520 -2.812 16.301 1.00 84.25 105 THR A CA 1
ATOM 771 C C . THR A 1 105 ? -0.292 -3.645 15.961 1.00 84.25 105 THR A C 1
ATOM 773 O O . THR A 1 105 ? -0.370 -4.570 15.152 1.00 84.25 105 THR A O 1
ATOM 776 N N . SER A 1 106 ? 0.832 -3.378 16.624 1.00 87.06 106 SER A N 1
ATOM 777 C CA . SER A 1 106 ? 2.049 -4.184 16.474 1.00 87.06 106 SER A CA 1
ATOM 778 C C . SER A 1 106 ? 1.891 -5.625 16.976 1.00 87.06 106 SER A C 1
ATOM 780 O O . SER A 1 106 ? 2.648 -6.495 16.560 1.00 87.06 106 SER A O 1
ATOM 782 N N . ALA A 1 107 ? 0.907 -5.897 17.841 1.00 83.94 107 ALA A N 1
ATOM 783 C CA . ALA A 1 107 ? 0.615 -7.236 18.353 1.00 83.94 107 ALA A CA 1
ATOM 784 C C . ALA A 1 107 ? -0.265 -8.070 17.404 1.00 83.94 107 ALA A C 1
ATOM 786 O O . ALA A 1 107 ? -0.311 -9.293 17.522 1.00 83.94 107 ALA A O 1
ATOM 787 N N . ARG A 1 108 ? -0.976 -7.416 16.478 1.00 87.31 108 ARG A N 1
ATOM 788 C CA . ARG A 1 108 ? -1.759 -8.050 15.407 1.00 87.31 108 ARG A CA 1
ATOM 789 C C . ARG A 1 108 ? -1.550 -7.289 14.097 1.00 87.31 108 ARG A C 1
ATOM 791 O O . ARG A 1 108 ? -2.461 -6.591 13.659 1.00 87.31 108 ARG A O 1
ATOM 798 N N . PRO A 1 109 ? -0.355 -7.347 13.499 1.00 94.62 109 PRO A N 1
ATOM 799 C CA . PRO A 1 109 ? -0.045 -6.606 12.282 1.00 94.62 109 PRO A CA 1
ATOM 800 C C . PRO A 1 109 ? -0.621 -7.294 11.034 1.00 94.62 109 PRO A C 1
ATOM 802 O O . PRO A 1 109 ? -1.058 -8.448 11.082 1.00 94.62 109 PRO A O 1
ATOM 805 N N . PHE A 1 110 ? -0.603 -6.592 9.903 1.00 97.88 110 PHE A N 1
ATOM 806 C CA . PHE A 1 110 ? -0.752 -7.217 8.592 1.00 97.88 110 PHE A CA 1
ATOM 807 C C . PHE A 1 110 ? 0.439 -8.130 8.305 1.00 97.88 110 PHE A C 1
ATOM 809 O O . PHE A 1 110 ? 1.545 -7.888 8.794 1.00 97.88 110 PHE A O 1
ATOM 816 N N . LYS A 1 111 ? 0.233 -9.175 7.502 1.00 97.75 111 LYS A N 1
ATOM 817 C CA . LYS A 1 111 ? 1.323 -10.069 7.103 1.00 97.75 111 LYS A CA 1
ATOM 818 C C . LYS A 1 111 ? 2.124 -9.490 5.944 1.00 97.75 111 LYS A C 1
ATOM 820 O O . LYS A 1 111 ? 3.339 -9.669 5.890 1.00 97.75 111 LYS A O 1
ATOM 825 N N . THR A 1 112 ? 1.454 -8.810 5.016 1.00 98.50 112 THR A N 1
ATOM 826 C CA . THR A 1 112 ? 2.073 -8.294 3.791 1.00 98.50 112 THR A CA 1
ATOM 827 C C . THR A 1 112 ? 1.913 -6.787 3.630 1.00 98.50 112 THR A C 1
ATOM 829 O O . THR A 1 112 ? 0.929 -6.174 4.050 1.00 98.50 112 THR A O 1
ATOM 832 N N . ILE A 1 113 ? 2.883 -6.189 2.935 1.00 98.31 113 ILE A N 1
ATOM 833 C CA . ILE A 1 113 ? 2.827 -4.783 2.512 1.00 98.31 113 ILE A CA 1
ATOM 834 C C . ILE A 1 113 ? 1.649 -4.564 1.552 1.00 98.31 113 ILE A C 1
ATOM 836 O O . ILE A 1 113 ? 0.966 -3.551 1.658 1.00 98.31 113 ILE A O 1
ATOM 840 N N . ASN A 1 114 ? 1.352 -5.527 0.669 1.00 98.12 114 ASN A N 1
ATOM 841 C CA . ASN A 1 114 ? 0.209 -5.466 -0.247 1.00 98.12 114 ASN A CA 1
ATOM 842 C C . ASN A 1 114 ? -1.112 -5.268 0.496 1.00 98.12 114 ASN A C 1
ATOM 844 O O . ASN A 1 114 ? -1.899 -4.394 0.136 1.00 98.12 114 ASN A O 1
ATOM 848 N N . ARG A 1 115 ? -1.357 -6.048 1.557 1.00 97.31 115 ARG A N 1
ATOM 849 C CA . ARG A 1 115 ? -2.591 -5.904 2.325 1.00 97.31 115 ARG A CA 1
ATOM 850 C C . ARG A 1 115 ? -2.658 -4.559 3.046 1.00 97.31 115 ARG A C 1
ATOM 852 O O . ARG A 1 115 ? -3.724 -3.942 3.043 1.00 97.31 115 ARG A O 1
ATOM 859 N N . ALA A 1 116 ? -1.542 -4.087 3.601 1.00 96.81 116 ALA A N 1
ATOM 860 C CA . ALA A 1 116 ? -1.467 -2.764 4.217 1.00 96.81 116 ALA A CA 1
ATOM 861 C C . ALA A 1 116 ? -1.720 -1.631 3.204 1.00 96.81 116 ALA A C 1
ATOM 863 O O . ALA A 1 116 ? -2.419 -0.676 3.526 1.00 96.81 116 ALA A O 1
ATOM 864 N N . ALA A 1 117 ? -1.230 -1.758 1.968 1.00 96.38 117 ALA A N 1
ATOM 865 C CA . ALA A 1 117 ? -1.480 -0.803 0.888 1.00 96.38 117 ALA A CA 1
ATOM 866 C C . ALA A 1 117 ? -2.963 -0.749 0.483 1.00 96.38 117 ALA A C 1
ATOM 868 O O . ALA A 1 117 ? -3.517 0.331 0.280 1.00 96.38 117 ALA A O 1
ATOM 869 N N . ILE A 1 118 ? -3.629 -1.908 0.424 1.00 95.44 118 ILE A N 1
ATOM 870 C CA . ILE A 1 118 ? -5.079 -1.986 0.193 1.00 95.44 118 ILE A CA 1
ATOM 871 C C . ILE A 1 118 ? -5.836 -1.320 1.351 1.00 95.44 118 ILE A C 1
ATOM 873 O O . ILE A 1 118 ? -6.757 -0.551 1.097 1.00 95.44 118 ILE A O 1
ATOM 877 N N . GLU A 1 119 ? -5.425 -1.530 2.609 1.00 92.38 119 GLU A N 1
ATOM 878 C CA . GLU A 1 119 ? -6.053 -0.844 3.753 1.00 92.38 119 GLU A CA 1
ATOM 879 C C . GLU A 1 119 ? -5.851 0.669 3.690 1.00 92.38 119 GLU A C 1
ATOM 881 O O . GLU A 1 119 ? -6.787 1.431 3.915 1.00 92.38 119 GLU A O 1
ATOM 886 N N . ALA A 1 120 ? -4.650 1.118 3.321 1.00 90.50 120 ALA A N 1
ATOM 887 C CA . ALA A 1 120 ? -4.376 2.532 3.118 1.00 90.50 120 ALA A CA 1
ATOM 888 C C . ALA A 1 120 ? -5.308 3.130 2.052 1.00 90.50 120 ALA A C 1
ATOM 890 O O . ALA A 1 120 ? -5.802 4.241 2.227 1.00 90.50 120 ALA A O 1
ATOM 891 N N . ALA A 1 121 ? -5.620 2.389 0.984 1.00 89.38 121 ALA A N 1
ATOM 892 C CA . ALA A 1 121 ? -6.571 2.820 -0.040 1.00 89.38 121 ALA A CA 1
ATOM 893 C C . ALA A 1 121 ? -7.994 2.982 0.513 1.00 89.38 121 ALA A C 1
ATOM 895 O O . ALA A 1 121 ? -8.644 3.980 0.220 1.00 89.38 121 ALA A O 1
ATOM 896 N N . ILE A 1 122 ? -8.453 2.032 1.334 1.00 86.88 122 ILE A N 1
ATOM 897 C CA . ILE A 1 122 ? -9.763 2.063 2.007 1.00 86.88 122 ILE A CA 1
ATOM 898 C C . ILE A 1 122 ? -9.857 3.275 2.947 1.00 86.88 122 ILE A C 1
ATOM 900 O O . ILE A 1 122 ? -10.866 3.974 2.977 1.00 86.88 122 ILE A O 1
ATOM 904 N N . ILE A 1 123 ? -8.793 3.557 3.701 1.00 82.12 123 ILE A N 1
ATOM 905 C CA . ILE A 1 123 ? -8.739 4.700 4.621 1.00 82.12 123 ILE A CA 1
ATOM 906 C C . ILE A 1 123 ? -8.742 6.030 3.851 1.00 82.12 123 ILE A C 1
ATOM 908 O O . ILE A 1 123 ? -9.458 6.963 4.217 1.00 82.12 123 ILE A O 1
ATOM 912 N N . THR A 1 124 ? -7.945 6.117 2.784 1.00 77.62 124 THR A N 1
ATOM 913 C CA . THR A 1 124 ? -7.693 7.358 2.023 1.00 77.62 124 THR A CA 1
ATOM 914 C C . THR A 1 124 ? -8.738 7.635 0.941 1.00 77.62 124 THR A C 1
ATOM 916 O O . THR A 1 124 ? -8.700 8.688 0.294 1.00 77.62 124 THR A O 1
ATOM 919 N N . SER A 1 125 ? -9.713 6.740 0.756 1.00 71.06 125 SER A N 1
ATOM 920 C CA . SER A 1 125 ? -10.806 6.872 -0.207 1.00 71.06 125 SER A CA 1
ATOM 921 C C . SER A 1 125 ? -11.861 7.905 0.198 1.00 71.06 125 SER A C 1
ATOM 923 O O . SER A 1 125 ? -13.049 7.639 0.051 1.00 71.06 125 SER A O 1
ATOM 925 N N . LYS A 1 126 ? -11.471 9.058 0.758 1.00 67.19 126 LYS A N 1
ATOM 926 C CA . LYS A 1 126 ? -12.353 10.180 1.135 1.00 67.19 126 LYS A CA 1
ATOM 927 C C . LYS A 1 126 ? -11.805 11.530 0.666 1.00 67.19 126 LYS A C 1
ATOM 929 O O . LYS A 1 126 ? -10.924 11.581 -0.206 1.00 67.19 126 LYS A O 1
ATOM 934 N N . ASN A 1 127 ? -12.412 12.631 1.130 1.00 56.81 127 ASN A N 1
ATOM 935 C CA . ASN A 1 127 ? -11.994 13.966 0.720 1.00 56.81 127 ASN A CA 1
ATOM 936 C C . ASN A 1 127 ? -10.547 14.261 1.160 1.00 56.81 127 ASN A C 1
ATOM 938 O O . ASN A 1 127 ? -10.107 13.777 2.192 1.00 56.81 127 ASN A O 1
ATOM 942 N N . TRP A 1 128 ? -9.786 14.964 0.318 1.00 57.56 128 TRP A N 1
ATOM 943 C CA . TRP A 1 128 ? -8.320 15.075 0.399 1.00 57.56 128 TRP A CA 1
ATOM 944 C C . TRP A 1 128 ? -7.805 15.713 1.689 1.00 57.56 128 TRP A C 1
ATOM 946 O O . TRP A 1 128 ? -8.416 16.641 2.220 1.00 57.56 128 TRP A O 1
ATOM 956 N N . TYR A 1 129 ? -6.605 15.269 2.087 1.00 56.81 129 TYR A N 1
ATOM 957 C CA . TYR A 1 129 ? -5.732 15.916 3.063 1.00 56.81 129 TYR A CA 1
ATOM 958 C C . TYR A 1 129 ? -5.449 17.370 2.680 1.00 56.81 129 TYR A C 1
ATOM 960 O O . TYR A 1 129 ? -4.522 17.676 1.937 1.00 56.81 129 TYR A O 1
ATOM 968 N N . THR A 1 130 ? -6.234 18.299 3.202 1.00 60.44 130 THR A N 1
ATOM 969 C CA . THR A 1 130 ? -5.906 19.716 3.084 1.00 60.44 130 THR A CA 1
ATOM 970 C C . THR A 1 130 ? -5.147 20.098 4.347 1.00 60.44 130 THR A C 1
ATOM 972 O O . THR A 1 130 ? -5.708 19.999 5.431 1.00 60.44 130 THR A O 1
ATOM 975 N N . TYR A 1 131 ? -3.881 20.519 4.226 1.00 56.66 131 TYR A N 1
ATOM 976 C CA . TYR A 1 131 ? -3.021 20.861 5.378 1.00 56.66 131 TYR A CA 1
ATOM 977 C C . TYR A 1 131 ? -3.674 21.889 6.323 1.00 56.66 131 TYR A C 1
ATOM 979 O O . TYR A 1 131 ? -3.417 21.897 7.522 1.00 56.66 131 TYR A O 1
ATOM 987 N N . SER A 1 132 ? -4.552 22.739 5.786 1.00 65.12 132 SER A N 1
ATOM 988 C CA . SER A 1 132 ? -5.304 23.743 6.537 1.00 65.12 132 SER A CA 1
ATOM 989 C C . SER A 1 132 ? -6.678 23.283 7.043 1.00 65.12 132 SER A C 1
ATOM 991 O O . SER A 1 132 ? -7.339 24.063 7.720 1.00 65.12 132 SER A O 1
ATOM 993 N N . ASP A 1 133 ? -7.147 22.077 6.703 1.00 70.69 133 ASP A N 1
ATOM 994 C CA . ASP A 1 133 ? -8.454 21.574 7.142 1.00 70.69 133 ASP A CA 1
ATOM 995 C C . ASP A 1 133 ? -8.301 20.731 8.422 1.00 70.69 133 ASP A C 1
ATOM 997 O O . ASP A 1 133 ? -7.703 19.651 8.359 1.00 70.69 133 ASP A O 1
ATOM 1001 N N . PRO A 1 134 ? -8.849 21.175 9.575 1.00 66.56 134 PRO A N 1
ATOM 1002 C CA . PRO A 1 134 ? -8.804 20.448 10.848 1.00 66.56 134 PRO A CA 1
ATOM 1003 C C . PRO A 1 134 ? -9.339 19.010 10.765 1.00 66.56 134 PRO A C 1
ATOM 1005 O O . PRO A 1 134 ? -8.918 18.134 11.515 1.00 66.56 134 PRO A O 1
ATOM 1008 N N . ARG A 1 135 ? -10.240 18.731 9.819 1.00 65.94 135 ARG A N 1
ATOM 1009 C CA . ARG A 1 135 ? -10.879 17.420 9.653 1.00 65.94 135 ARG A CA 1
ATOM 1010 C C . ARG A 1 135 ? -10.028 16.444 8.852 1.00 65.94 135 ARG A C 1
ATOM 1012 O O . ARG A 1 135 ? -10.368 15.263 8.792 1.00 65.94 135 ARG A O 1
ATOM 1019 N N . ALA A 1 136 ? -8.982 16.915 8.177 1.00 63.03 136 ALA A N 1
ATOM 1020 C CA . ALA A 1 136 ? -8.249 16.129 7.190 1.00 63.03 136 ALA A CA 1
ATOM 1021 C C . ALA A 1 136 ? -7.024 15.396 7.772 1.00 63.03 136 ALA A C 1
ATOM 1023 O O . ALA A 1 136 ? -6.402 14.577 7.103 1.00 63.03 136 ALA A O 1
ATOM 1024 N N . HIS A 1 137 ? -6.685 15.651 9.041 1.00 61.62 137 HIS A N 1
ATOM 1025 C CA . HIS A 1 137 ? -5.471 15.138 9.703 1.00 61.62 137 HIS A CA 1
ATOM 1026 C C . HIS A 1 137 ? -5.508 13.624 9.897 1.00 61.62 137 HIS A C 1
ATOM 1028 O O . HIS A 1 137 ? -4.476 12.960 9.951 1.00 61.62 137 HIS A O 1
ATOM 1034 N N . VAL A 1 138 ? -6.721 13.083 9.985 1.00 61.34 138 VAL A N 1
ATOM 1035 C CA . VAL A 1 138 ? -6.982 11.652 10.134 1.00 61.34 138 VAL A CA 1
ATOM 1036 C C . VAL A 1 138 ? -6.965 10.908 8.798 1.00 61.34 138 VAL A C 1
ATOM 1038 O O . VAL A 1 138 ? -7.157 9.704 8.791 1.00 61.34 138 VAL A O 1
ATOM 1041 N N . ASP A 1 139 ? -6.721 11.582 7.671 1.00 65.75 139 ASP A N 1
ATOM 1042 C CA . ASP A 1 139 ? -6.693 10.955 6.343 1.00 65.75 139 ASP A CA 1
ATOM 1043 C C . ASP A 1 139 ? -5.252 10.607 5.880 1.00 65.75 139 ASP A C 1
ATOM 1045 O O . ASP A 1 139 ? -5.045 10.185 4.743 1.00 65.75 139 ASP A O 1
ATOM 1049 N N . CYS A 1 140 ? -4.251 10.738 6.767 1.00 74.00 140 CYS A N 1
ATOM 1050 C CA . CYS A 1 140 ? -2.864 10.301 6.549 1.00 74.00 140 CYS A CA 1
ATOM 1051 C C . CYS A 1 140 ? -2.630 8.875 7.073 1.00 74.00 140 CYS A C 1
ATOM 1053 O O . CYS A 1 140 ? -3.061 8.540 8.181 1.00 74.00 140 CYS A O 1
ATOM 1055 N N . VAL A 1 141 ? -1.888 8.059 6.313 1.00 85.56 141 VAL A N 1
ATOM 1056 C CA . VAL A 1 141 ? -1.582 6.664 6.675 1.00 85.56 141 VAL A CA 1
ATOM 1057 C C . VAL A 1 141 ? -0.077 6.434 6.707 1.00 85.56 141 VAL A C 1
ATOM 1059 O O . VAL A 1 141 ? 0.634 6.744 5.753 1.00 85.56 141 VAL A O 1
ATOM 1062 N N . THR A 1 142 ? 0.416 5.835 7.789 1.00 90.69 142 THR A N 1
ATOM 1063 C CA . THR A 1 142 ? 1.803 5.364 7.888 1.00 90.69 142 THR A CA 1
ATOM 1064 C C . THR A 1 142 ? 1.830 3.855 8.060 1.00 90.69 142 THR A C 1
ATOM 1066 O O . THR A 1 142 ? 1.283 3.332 9.024 1.00 90.69 142 THR A O 1
ATOM 1069 N N . ILE A 1 143 ? 2.514 3.155 7.159 1.00 95.62 143 ILE A N 1
ATOM 1070 C CA . ILE A 1 143 ? 2.819 1.730 7.274 1.00 95.62 143 ILE A CA 1
ATOM 1071 C C . ILE A 1 143 ? 4.163 1.579 7.995 1.00 95.62 143 ILE A C 1
ATOM 1073 O O . ILE A 1 143 ? 5.191 2.061 7.523 1.00 95.62 143 ILE A O 1
ATOM 1077 N N . VAL A 1 144 ? 4.169 0.899 9.135 1.00 96.31 144 VAL A N 1
ATOM 1078 C CA . VAL A 1 144 ? 5.354 0.596 9.938 1.00 96.31 144 VAL A CA 1
ATOM 1079 C C . VAL A 1 144 ? 5.715 -0.871 9.754 1.00 96.31 144 VAL A C 1
ATOM 1081 O O . VAL A 1 144 ? 4.965 -1.765 10.144 1.00 96.31 144 VAL A O 1
ATOM 1084 N N . LEU A 1 145 ? 6.885 -1.113 9.177 1.00 97.88 145 LEU A N 1
ATOM 1085 C CA . LEU A 1 145 ? 7.445 -2.445 8.993 1.00 97.88 145 LEU A CA 1
ATOM 1086 C C . LEU A 1 145 ? 8.214 -2.855 10.251 1.00 97.88 145 LEU A C 1
ATOM 1088 O O . LEU A 1 145 ? 9.074 -2.107 10.727 1.00 97.88 145 LEU A O 1
ATOM 1092 N N . SER A 1 146 ? 7.935 -4.046 10.779 1.00 97.06 146 SER A N 1
ATOM 1093 C CA . SER A 1 146 ? 8.736 -4.628 11.855 1.00 97.06 146 SER A CA 1
ATOM 1094 C C . SER A 1 146 ? 10.161 -4.959 11.393 1.00 97.06 146 SER A C 1
ATOM 1096 O O . SER A 1 146 ? 10.444 -5.063 10.196 1.00 97.06 146 SER A O 1
ATOM 1098 N N . GLY A 1 147 ? 11.088 -5.139 12.335 1.00 96.69 147 GLY A N 1
ATOM 1099 C CA . GLY A 1 147 ? 12.394 -5.714 12.010 1.00 96.69 147 GLY A CA 1
ATOM 1100 C C . GLY A 1 147 ? 12.241 -7.121 11.420 1.00 96.69 147 GLY A C 1
ATOM 1101 O O . GLY A 1 147 ? 11.548 -7.963 11.984 1.00 96.69 147 GLY A O 1
ATOM 1102 N N . GLY A 1 148 ? 12.898 -7.391 10.293 1.00 96.25 148 GLY A N 1
ATOM 1103 C CA . GLY A 1 148 ? 12.753 -8.651 9.575 1.00 96.25 148 GLY A CA 1
ATOM 1104 C C . GLY A 1 148 ? 12.922 -8.532 8.067 1.00 96.25 148 GLY A C 1
ATOM 1105 O O . GLY A 1 148 ? 13.253 -7.473 7.532 1.00 96.25 148 GLY A O 1
ATOM 1106 N N . VAL A 1 149 ? 12.671 -9.647 7.381 1.00 97.69 149 VAL A N 1
ATOM 1107 C CA . VAL A 1 149 ? 12.672 -9.733 5.917 1.00 97.69 149 VAL A CA 1
ATOM 1108 C C . VAL A 1 149 ? 11.235 -9.777 5.414 1.00 97.69 149 VAL A C 1
ATOM 1110 O O . VAL A 1 149 ? 10.537 -10.776 5.571 1.00 97.69 149 VAL A O 1
ATOM 1113 N N . HIS A 1 150 ? 10.821 -8.693 4.772 1.00 98.25 150 HIS A N 1
ATOM 1114 C CA . HIS A 1 150 ? 9.511 -8.516 4.166 1.00 98.25 150 HIS A CA 1
ATOM 1115 C C . HIS A 1 150 ? 9.590 -8.877 2.688 1.00 98.25 150 HIS A C 1
ATOM 1117 O O . HIS A 1 150 ? 10.299 -8.228 1.916 1.00 98.25 150 HIS A O 1
ATOM 1123 N N . ILE A 1 151 ? 8.858 -9.913 2.287 1.00 98.25 151 ILE A N 1
ATOM 1124 C CA . ILE A 1 151 ? 8.681 -10.234 0.873 1.00 98.25 151 ILE A CA 1
ATOM 1125 C C . ILE A 1 151 ? 7.555 -9.358 0.320 1.00 98.25 151 ILE A C 1
ATOM 1127 O O . ILE A 1 151 ? 6.401 -9.477 0.731 1.00 98.25 151 ILE A O 1
ATOM 1131 N N . VAL A 1 152 ? 7.903 -8.469 -0.604 1.00 98.50 152 VAL A N 1
ATOM 1132 C CA . VAL A 1 152 ? 6.963 -7.622 -1.335 1.00 98.50 152 VAL A CA 1
ATOM 1133 C C . VAL A 1 152 ? 6.378 -8.450 -2.470 1.00 98.50 152 VAL A C 1
ATOM 1135 O O . VAL A 1 152 ? 7.135 -8.967 -3.292 1.00 98.50 152 VAL A O 1
ATOM 1138 N N . LEU A 1 153 ? 5.049 -8.576 -2.530 1.00 98.56 153 LEU A N 1
ATOM 1139 C CA . LEU A 1 153 ? 4.396 -9.302 -3.614 1.00 98.56 153 LEU A CA 1
ATOM 1140 C C . LEU A 1 153 ? 4.269 -8.385 -4.834 1.00 98.56 153 LEU A C 1
ATOM 1142 O O . LEU A 1 153 ? 3.210 -7.805 -5.060 1.00 98.56 153 LEU A O 1
ATOM 1146 N N . ASN A 1 154 ? 5.373 -8.174 -5.552 1.00 98.44 154 ASN A N 1
ATOM 1147 C CA . ASN A 1 154 ? 5.512 -7.192 -6.629 1.00 98.44 154 ASN A CA 1
ATOM 1148 C C . ASN A 1 154 ? 5.261 -7.763 -8.035 1.00 98.44 154 ASN A C 1
ATOM 1150 O O . ASN A 1 154 ? 5.519 -7.058 -9.013 1.00 98.44 154 ASN A O 1
ATOM 1154 N N . ASP A 1 155 ? 4.765 -8.998 -8.152 1.00 98.19 155 ASP A N 1
ATOM 1155 C CA . ASP A 1 155 ? 4.358 -9.581 -9.435 1.00 98.19 155 ASP A CA 1
ATOM 1156 C C . ASP A 1 155 ? 3.398 -8.670 -10.222 1.00 98.19 155 ASP A C 1
ATOM 1158 O O . ASP A 1 155 ? 2.604 -7.927 -9.624 1.00 98.19 155 ASP A O 1
ATOM 1162 N N . PRO A 1 156 ? 3.401 -8.782 -11.564 1.00 98.06 156 PRO A N 1
ATOM 1163 C CA . PRO A 1 156 ? 2.321 -8.313 -12.420 1.00 98.06 156 PRO A CA 1
ATOM 1164 C C . PRO A 1 156 ? 0.942 -8.704 -11.887 1.00 98.06 156 PRO A C 1
ATOM 1166 O O . PRO A 1 156 ? 0.633 -9.882 -11.707 1.00 98.06 156 PRO A O 1
ATOM 1169 N N . GLY A 1 157 ? 0.106 -7.698 -11.647 1.00 97.81 157 GLY A N 1
ATOM 1170 C CA . GLY A 1 157 ? -1.265 -7.895 -11.205 1.00 97.81 157 GLY A CA 1
ATOM 1171 C C . GLY A 1 157 ? -2.247 -8.085 -12.357 1.00 97.81 157 GLY A C 1
ATOM 1172 O O . GLY A 1 157 ? -1.886 -8.228 -13.526 1.00 97.81 157 GLY A O 1
ATOM 1173 N N . SER A 1 158 ? -3.536 -8.064 -12.018 1.00 97.50 158 SER A N 1
ATOM 1174 C CA . SER A 1 158 ? -4.615 -8.258 -12.987 1.00 97.50 158 SER A CA 1
ATOM 1175 C C . SER A 1 158 ? -4.695 -7.095 -13.978 1.00 97.50 158 SER A C 1
ATOM 1177 O O . SER A 1 158 ? -4.619 -5.928 -13.584 1.00 97.50 158 SER A O 1
ATOM 1179 N N . SER A 1 159 ? -4.920 -7.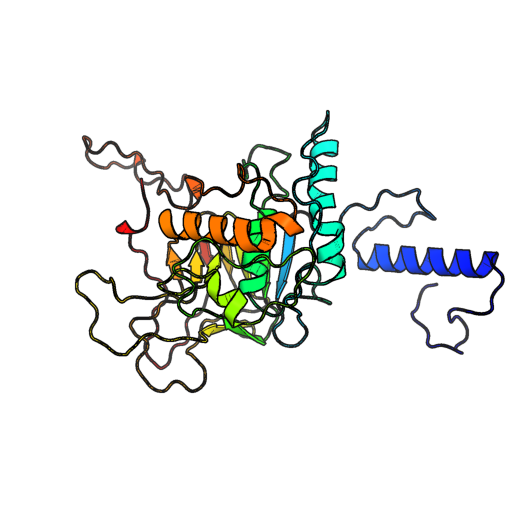399 -15.258 1.00 95.62 159 SER A N 1
ATOM 1180 C CA . SER A 1 159 ? -5.304 -6.398 -16.261 1.00 95.62 159 SER A CA 1
ATOM 1181 C C . SER A 1 159 ? -6.754 -5.928 -16.093 1.00 95.62 159 SER A C 1
ATOM 1183 O O . SER A 1 159 ? -7.097 -4.840 -16.548 1.00 95.62 159 SER A O 1
ATOM 1185 N N . SER A 1 160 ? -7.599 -6.718 -15.419 1.00 96.19 160 SER A N 1
ATOM 1186 C CA . SER A 1 160 ? -8.970 -6.331 -15.080 1.00 96.19 160 SER A CA 1
ATOM 1187 C C . SER A 1 160 ? -8.983 -5.362 -13.901 1.00 96.19 160 SER A C 1
ATOM 1189 O O . SER A 1 160 ? -8.349 -5.608 -12.874 1.00 96.19 160 SER A O 1
ATOM 1191 N N . THR A 1 161 ? -9.774 -4.296 -14.016 1.00 95.69 161 THR A N 1
ATOM 1192 C CA . THR A 1 161 ? -10.110 -3.389 -12.907 1.00 95.69 161 THR A CA 1
ATOM 1193 C C . THR A 1 161 ? -11.292 -3.879 -12.067 1.00 95.69 161 THR A C 1
ATOM 1195 O O . THR A 1 161 ? -11.586 -3.304 -11.024 1.00 95.69 161 THR A O 1
ATOM 1198 N N . SER A 1 162 ? -11.956 -4.956 -12.500 1.00 96.19 162 SER A N 1
ATOM 1199 C CA . SER A 1 162 ? -13.031 -5.628 -11.773 1.00 96.19 162 SER A CA 1
ATOM 1200 C C . SER A 1 162 ? -12.501 -6.937 -11.196 1.00 96.19 162 SER A C 1
ATOM 1202 O O . SER A 1 162 ? -12.275 -7.908 -11.927 1.00 96.19 162 SER A O 1
ATOM 1204 N N . LEU A 1 163 ? -12.238 -6.937 -9.891 1.00 96.94 163 LEU A N 1
ATOM 1205 C CA . LEU A 1 163 ? -11.824 -8.117 -9.138 1.00 96.94 163 LEU A CA 1
ATOM 1206 C C . LEU A 1 163 ? -13.034 -8.773 -8.467 1.00 96.94 163 LEU A C 1
ATOM 1208 O O . LEU A 1 163 ? -14.052 -8.129 -8.213 1.00 96.94 163 LEU A O 1
ATOM 1212 N N . ALA A 1 164 ? -12.909 -10.066 -8.165 1.00 95.81 164 ALA A N 1
ATOM 1213 C CA . ALA A 1 164 ? -13.925 -10.788 -7.410 1.00 95.81 164 ALA A CA 1
ATOM 1214 C C . ALA A 1 164 ? -14.097 -10.170 -6.014 1.00 95.81 164 ALA A C 1
ATOM 1216 O O . ALA A 1 164 ? -13.113 -9.909 -5.317 1.00 95.81 164 ALA A O 1
ATOM 1217 N N . SER A 1 165 ? -15.351 -9.961 -5.608 1.00 95.44 165 SER A N 1
ATOM 1218 C CA . SER A 1 165 ? -15.656 -9.384 -4.301 1.00 95.44 165 SER A CA 1
ATOM 1219 C C . SER A 1 165 ? -15.197 -10.296 -3.163 1.00 95.44 165 SER A C 1
ATOM 1221 O O . SER A 1 165 ? -15.379 -11.513 -3.198 1.00 95.44 165 SER A O 1
ATOM 1223 N N . TRP A 1 166 ? -14.643 -9.683 -2.123 1.00 95.44 166 TRP A N 1
ATOM 1224 C CA . TRP A 1 166 ? -14.265 -10.316 -0.864 1.00 95.44 166 TRP A CA 1
ATOM 1225 C C . TRP A 1 166 ? -15.452 -10.463 0.101 1.00 95.44 166 TRP A C 1
ATOM 1227 O O . TRP A 1 166 ? -15.303 -11.060 1.164 1.00 95.44 166 TRP A O 1
ATOM 1237 N N . GLY A 1 167 ? -16.638 -9.950 -0.250 1.00 92.88 167 GLY A N 1
ATOM 1238 C CA . GLY A 1 167 ? -17.802 -9.962 0.636 1.00 92.88 167 GLY A CA 1
ATOM 1239 C C . GLY A 1 167 ? -17.529 -9.214 1.945 1.00 92.88 167 GLY A C 1
ATOM 1240 O O . GLY A 1 167 ? -16.763 -8.258 1.964 1.00 92.88 167 GLY A O 1
ATOM 1241 N N . ALA A 1 168 ? -18.150 -9.642 3.047 1.00 89.62 168 ALA A N 1
ATOM 1242 C CA . ALA A 1 168 ? -17.975 -9.013 4.361 1.00 89.62 168 ALA A CA 1
ATOM 1243 C C . ALA A 1 168 ? -16.712 -9.471 5.112 1.00 89.62 168 ALA A C 1
ATOM 1245 O O . ALA A 1 168 ? -16.328 -8.857 6.101 1.00 89.62 168 ALA A O 1
ATOM 1246 N N . SER A 1 169 ? -16.076 -10.566 4.700 1.00 90.81 169 SER A N 1
ATOM 1247 C CA . SER A 1 169 ? -14.822 -11.030 5.289 1.00 90.81 169 SER A CA 1
ATOM 1248 C C . SER A 1 169 ? -14.142 -12.018 4.357 1.00 90.81 169 SER A C 1
ATOM 1250 O O . SER A 1 169 ? -14.806 -12.818 3.695 1.00 90.81 169 SER A O 1
ATOM 1252 N N . LYS A 1 170 ? -12.812 -11.978 4.331 1.00 95.25 170 LYS A N 1
ATOM 1253 C CA . LYS A 1 170 ? -11.995 -12.811 3.460 1.00 95.25 170 LYS A CA 1
ATOM 1254 C C . LYS A 1 170 ? -10.611 -13.000 4.058 1.00 95.25 170 LYS A C 1
ATOM 1256 O O . LYS A 1 170 ? -10.018 -12.054 4.557 1.00 95.25 170 LYS A O 1
ATOM 1261 N N . ASP A 1 171 ? -10.073 -14.201 3.926 1.00 95.75 171 ASP A N 1
ATOM 1262 C CA . ASP A 1 171 ? -8.643 -14.464 4.065 1.00 95.75 171 ASP A CA 1
ATOM 1263 C C . ASP A 1 171 ? -8.044 -14.489 2.649 1.00 95.75 171 ASP A C 1
ATOM 1265 O O . ASP A 1 171 ? -8.180 -15.502 1.951 1.00 95.75 171 ASP A O 1
ATOM 1269 N N . PRO A 1 172 ? -7.504 -13.360 2.147 1.00 97.44 172 PRO A N 1
ATOM 1270 C CA . PRO A 1 172 ? -7.020 -13.283 0.779 1.00 97.44 172 PRO A CA 1
ATOM 1271 C C . PRO A 1 172 ? -5.737 -14.096 0.615 1.00 97.44 172 PRO A C 1
ATOM 1273 O O . PRO A 1 172 ? -4.827 -14.071 1.443 1.00 97.44 172 PRO A O 1
ATOM 1276 N N . THR A 1 173 ? -5.656 -14.814 -0.496 1.00 98.00 173 THR A N 1
ATOM 1277 C CA . THR A 1 173 ? -4.439 -15.500 -0.926 1.00 98.00 173 THR A CA 1
ATOM 1278 C C . THR A 1 173 ? -3.419 -14.498 -1.483 1.00 98.00 173 THR A C 1
ATOM 1280 O O . THR A 1 173 ? -3.802 -13.425 -1.956 1.00 98.00 173 THR A O 1
ATOM 1283 N N . PRO A 1 174 ? -2.118 -14.845 -1.534 1.00 97.94 174 PRO A N 1
ATOM 1284 C CA . PRO A 1 174 ? -1.114 -14.005 -2.189 1.00 97.94 174 PRO A CA 1
ATOM 1285 C C . PRO A 1 174 ? -1.468 -13.636 -3.637 1.00 97.94 174 PRO A C 1
ATOM 1287 O O . PRO A 1 174 ? -1.247 -12.502 -4.042 1.00 97.94 174 PRO A O 1
ATOM 1290 N N . ALA A 1 175 ? -2.073 -14.553 -4.401 1.00 98.12 175 ALA A N 1
ATOM 1291 C CA . ALA A 1 175 ? -2.510 -14.283 -5.772 1.00 98.12 175 ALA A CA 1
ATOM 1292 C C . ALA A 1 175 ? -3.640 -13.237 -5.833 1.00 98.12 175 ALA A C 1
ATOM 1294 O O . ALA A 1 175 ? -3.629 -12.361 -6.697 1.00 98.12 175 ALA A O 1
ATOM 1295 N N . GLU A 1 176 ? -4.589 -13.285 -4.893 1.00 98.25 176 GLU A N 1
ATOM 1296 C CA . GLU A 1 176 ? -5.649 -12.276 -4.777 1.00 98.25 176 GLU A CA 1
ATOM 1297 C C . GLU A 1 176 ? -5.086 -10.905 -4.371 1.00 98.25 176 GLU A C 1
ATOM 1299 O O . GLU A 1 176 ? -5.578 -9.891 -4.856 1.00 98.25 176 GLU A O 1
ATOM 1304 N N . LEU A 1 177 ? -4.033 -10.855 -3.545 1.00 98.44 177 LEU A N 1
ATOM 1305 C CA . LEU A 1 177 ? -3.333 -9.609 -3.200 1.00 98.44 177 LEU A CA 1
ATOM 1306 C C . LEU A 1 177 ? -2.530 -9.044 -4.382 1.00 98.44 177 LEU A C 1
ATOM 1308 O O . LEU A 1 177 ? -2.576 -7.843 -4.640 1.00 98.44 177 LEU A O 1
ATOM 1312 N N . ILE A 1 178 ? -1.833 -9.904 -5.130 1.00 98.62 178 ILE A N 1
ATOM 1313 C CA . ILE A 1 178 ? -1.083 -9.535 -6.342 1.00 98.62 178 ILE A CA 1
ATOM 1314 C C . ILE A 1 178 ? -2.007 -8.937 -7.404 1.00 98.62 178 ILE A C 1
ATOM 1316 O O . ILE A 1 178 ? -1.613 -8.010 -8.107 1.00 98.62 178 ILE A O 1
ATOM 1320 N N . ALA A 1 179 ? -3.257 -9.402 -7.504 1.00 98.50 179 ALA A N 1
ATOM 1321 C CA . ALA A 1 179 ? -4.210 -8.914 -8.500 1.00 98.50 179 ALA A CA 1
ATOM 1322 C C . ALA A 1 179 ? -4.416 -7.382 -8.465 1.00 98.50 179 ALA A C 1
ATOM 1324 O O . ALA A 1 179 ? -4.742 -6.790 -9.502 1.00 98.50 179 ALA A O 1
ATOM 1325 N N . PHE A 1 180 ? -4.181 -6.737 -7.314 1.00 98.44 180 PHE A N 1
ATOM 1326 C CA . PHE A 1 180 ? -4.268 -5.284 -7.134 1.00 98.44 180 PHE A CA 1
ATOM 1327 C C . PHE A 1 180 ? -3.129 -4.509 -7.795 1.00 98.44 180 PHE A C 1
ATOM 1329 O O . PHE A 1 180 ? -3.350 -3.374 -8.217 1.00 98.44 180 PHE A O 1
ATOM 1336 N N . ASN A 1 181 ? -1.949 -5.113 -7.948 1.00 98.38 181 ASN A N 1
ATOM 1337 C CA . ASN A 1 181 ? -0.807 -4.468 -8.589 1.00 98.38 181 ASN A CA 1
ATOM 1338 C C . ASN A 1 181 ? -1.135 -4.080 -10.044 1.00 98.38 181 ASN A C 1
ATOM 1340 O O . ASN A 1 181 ? -2.019 -4.678 -10.673 1.00 98.38 181 ASN A O 1
ATOM 1344 N N . PRO A 1 182 ? -0.430 -3.106 -10.634 1.00 97.00 182 PRO A N 1
ATOM 1345 C CA . PRO A 1 182 ? -0.469 -2.883 -12.074 1.00 97.00 182 PRO A CA 1
ATOM 1346 C C . PRO A 1 182 ? -0.072 -4.135 -12.862 1.00 97.00 182 PRO A C 1
ATOM 1348 O O . PRO A 1 182 ? 0.667 -4.987 -12.372 1.00 97.00 182 PRO A O 1
ATOM 1351 N N . SER A 1 183 ? -0.507 -4.234 -14.119 1.00 95.62 183 SER A N 1
ATOM 1352 C CA . SER A 1 183 ? -0.097 -5.327 -15.021 1.00 95.62 183 SER A CA 1
ATOM 1353 C C . SER A 1 183 ? 1.407 -5.325 -15.328 1.00 95.62 183 SER A C 1
ATOM 1355 O O . SER A 1 183 ? 1.948 -6.306 -15.825 1.00 95.62 183 SER A O 1
ATOM 1357 N N . THR A 1 184 ? 2.093 -4.226 -15.022 1.00 94.94 184 THR A N 1
ATOM 1358 C CA . THR A 1 184 ? 3.550 -4.076 -15.073 1.00 94.94 184 THR A CA 1
ATOM 1359 C C . THR A 1 184 ? 4.231 -4.440 -13.749 1.00 94.94 184 THR A C 1
ATOM 1361 O O . THR A 1 184 ? 5.445 -4.324 -13.644 1.00 94.94 184 THR A O 1
ATOM 1364 N N . GLY A 1 185 ? 3.488 -4.886 -12.738 1.00 96.38 185 GLY A N 1
ATOM 1365 C CA . GLY A 1 185 ? 4.011 -5.197 -11.411 1.00 96.38 185 GLY A CA 1
ATOM 1366 C C . GLY A 1 185 ? 4.270 -3.963 -10.548 1.00 96.38 185 GLY A C 1
ATOM 1367 O O . GLY A 1 185 ? 3.972 -2.826 -10.924 1.00 96.38 185 GLY A O 1
ATOM 1368 N N . GLY A 1 186 ? 4.819 -4.221 -9.365 1.00 97.44 186 GLY A N 1
ATOM 1369 C CA . GLY A 1 186 ? 5.050 -3.224 -8.325 1.00 97.44 186 GLY A CA 1
ATOM 1370 C C . GLY A 1 186 ? 3.834 -3.015 -7.426 1.00 97.44 186 GLY A C 1
ATOM 1371 O O . GLY A 1 186 ? 2.701 -2.875 -7.887 1.00 97.44 186 GLY A O 1
ATOM 1372 N N . VAL A 1 187 ? 4.071 -2.979 -6.117 1.00 98.25 187 VAL A N 1
ATOM 1373 C CA . VAL A 1 187 ? 3.014 -2.705 -5.137 1.00 98.25 187 VAL A CA 1
ATOM 1374 C C . VAL A 1 187 ? 2.731 -1.214 -5.130 1.00 98.25 187 VAL A C 1
ATOM 1376 O O . VAL A 1 187 ? 3.626 -0.412 -4.854 1.00 98.25 187 VAL A O 1
ATOM 1379 N N . LEU A 1 188 ? 1.492 -0.847 -5.450 1.00 96.06 188 LEU A N 1
ATOM 1380 C CA . LEU A 1 188 ? 1.072 0.546 -5.487 1.00 96.06 188 LEU A CA 1
ATOM 1381 C C . LEU A 1 188 ? 0.749 1.038 -4.075 1.00 96.06 188 LEU A C 1
ATOM 1383 O O . LEU A 1 188 ? -0.105 0.474 -3.394 1.00 96.06 188 LEU A O 1
ATOM 1387 N N . LEU A 1 189 ? 1.419 2.107 -3.655 1.00 93.62 189 LEU A N 1
ATOM 1388 C CA . LEU A 1 189 ? 1.137 2.819 -2.417 1.00 93.62 189 LEU A CA 1
ATOM 1389 C C . LEU A 1 189 ? 0.300 4.060 -2.754 1.00 93.62 189 LEU A C 1
ATOM 1391 O O . LEU A 1 189 ? 0.788 4.930 -3.482 1.00 93.62 189 LEU A O 1
ATOM 1395 N N . PRO A 1 190 ? -0.961 4.116 -2.286 1.00 87.38 190 PRO A N 1
ATOM 1396 C CA . PRO A 1 190 ? -1.890 5.172 -2.659 1.00 87.38 190 PRO A CA 1
ATOM 1397 C C . PRO A 1 190 ? -1.561 6.493 -1.961 1.00 87.38 190 PRO A C 1
ATOM 1399 O O . PRO A 1 190 ? -0.715 6.574 -1.071 1.00 87.38 190 PRO A O 1
ATOM 1402 N N . ARG A 1 191 ? -2.302 7.527 -2.344 1.00 79.94 191 ARG A N 1
ATOM 1403 C CA . ARG A 1 191 ? -2.341 8.853 -1.728 1.00 79.94 191 ARG A CA 1
ATOM 1404 C C . ARG A 1 191 ? -2.029 8.912 -0.234 1.00 79.94 191 ARG A C 1
ATOM 1406 O O . ARG A 1 191 ? -2.727 8.309 0.574 1.00 79.94 191 ARG A O 1
ATOM 1413 N N . GLY A 1 192 ? -1.046 9.737 0.132 1.00 72.62 192 GLY A N 1
ATOM 1414 C CA . GLY A 1 192 ? -0.722 10.028 1.533 1.00 72.62 192 GLY A CA 1
ATOM 1415 C C . GLY A 1 192 ? -0.222 8.815 2.325 1.00 72.62 192 GLY A C 1
ATOM 1416 O O . GLY A 1 192 ? -0.087 8.900 3.547 1.00 72.62 192 GLY A O 1
ATOM 1417 N N . CYS A 1 193 ? 0.048 7.690 1.651 1.00 86.75 193 CYS A N 1
ATOM 1418 C CA . CYS A 1 193 ? 0.604 6.498 2.262 1.00 86.75 193 CYS A CA 1
ATOM 1419 C C . CYS A 1 193 ? 2.118 6.652 2.403 1.00 86.75 193 CYS A C 1
ATOM 1421 O O . CYS A 1 193 ? 2.863 6.723 1.425 1.00 86.75 193 CYS A O 1
ATOM 1423 N N . SER A 1 194 ? 2.573 6.659 3.647 1.00 91.00 194 SER A N 1
ATOM 1424 C CA . SER A 1 194 ? 3.984 6.585 4.007 1.00 91.00 194 SER A CA 1
ATOM 1425 C C . SER A 1 194 ? 4.351 5.157 4.388 1.00 91.00 194 SER A C 1
ATOM 1427 O O . SER A 1 194 ? 3.504 4.397 4.857 1.00 91.00 194 SER A O 1
ATOM 1429 N N . MET A 1 195 ? 5.615 4.783 4.222 1.00 94.81 195 MET A N 1
ATOM 1430 C CA . MET A 1 195 ? 6.126 3.495 4.678 1.00 94.81 195 MET A CA 1
ATOM 1431 C C . MET A 1 195 ? 7.474 3.679 5.359 1.00 94.81 195 MET A C 1
ATOM 1433 O O . MET A 1 195 ? 8.402 4.245 4.783 1.00 94.81 195 MET A O 1
ATOM 1437 N N . ARG A 1 196 ? 7.601 3.166 6.580 1.00 95.31 196 ARG A N 1
ATOM 1438 C CA . ARG A 1 196 ? 8.840 3.247 7.346 1.00 95.31 196 ARG A CA 1
ATOM 1439 C C . ARG A 1 196 ? 9.224 1.928 7.989 1.00 95.31 196 ARG A C 1
ATOM 1441 O O . ARG A 1 196 ? 8.362 1.188 8.456 1.00 95.31 196 ARG A O 1
ATOM 1448 N N . GLY A 1 197 ? 10.520 1.661 8.062 1.00 95.75 197 GLY A N 1
ATOM 1449 C CA . GLY A 1 197 ? 11.052 0.608 8.916 1.00 95.75 197 GLY A CA 1
ATOM 1450 C C . GLY A 1 197 ? 11.296 1.085 10.343 1.00 95.75 197 GLY A C 1
ATOM 1451 O O . GLY A 1 197 ? 11.278 2.282 10.650 1.00 95.75 197 GLY A O 1
ATOM 1452 N N . GLN A 1 198 ? 11.503 0.120 11.236 1.00 91.19 198 GLN A N 1
ATOM 1453 C CA . GLN A 1 198 ? 11.916 0.378 12.618 1.00 91.19 198 GLN A CA 1
ATOM 1454 C C . GLN A 1 198 ? 13.421 0.640 12.740 1.00 91.19 198 GLN A C 1
ATOM 1456 O O . GLN A 1 198 ? 13.857 1.322 13.663 1.00 91.19 198 GLN A O 1
ATOM 1461 N N . ASP A 1 199 ? 14.207 0.055 11.838 1.00 92.31 199 ASP A N 1
ATOM 1462 C CA . ASP A 1 199 ? 15.668 0.106 11.826 1.00 92.31 199 ASP A CA 1
ATOM 1463 C C . ASP A 1 199 ? 16.151 -0.215 10.408 1.00 92.31 199 ASP A C 1
ATOM 1465 O O . ASP A 1 199 ? 15.823 -1.280 9.875 1.00 92.31 199 ASP A O 1
ATOM 1469 N N . LEU A 1 200 ? 16.958 0.675 9.826 1.00 93.69 200 LEU A N 1
ATOM 1470 C CA . LEU A 1 200 ? 17.487 0.562 8.464 1.00 93.69 200 LEU A CA 1
ATOM 1471 C C . LEU A 1 200 ? 18.168 -0.782 8.178 1.00 93.69 200 LEU A C 1
ATOM 1473 O O . LEU A 1 200 ? 18.009 -1.335 7.093 1.00 93.69 200 LEU A O 1
ATOM 1477 N N . ARG A 1 201 ? 18.951 -1.309 9.127 1.00 90.94 201 ARG A N 1
ATOM 1478 C CA . ARG A 1 201 ? 19.758 -2.525 8.927 1.00 90.94 201 ARG A CA 1
ATOM 1479 C C . ARG A 1 201 ? 18.986 -3.803 9.211 1.00 90.94 201 ARG A C 1
ATOM 1481 O O . ARG A 1 201 ? 19.390 -4.860 8.732 1.00 90.94 201 ARG A O 1
ATOM 1488 N N . LYS A 1 202 ? 17.925 -3.721 10.012 1.00 95.38 202 LYS A N 1
ATOM 1489 C CA . LYS A 1 202 ? 17.124 -4.886 10.417 1.00 95.38 202 LYS A CA 1
ATOM 1490 C C . LYS A 1 202 ? 15.822 -5.002 9.639 1.00 95.38 202 LYS A C 1
ATOM 1492 O O . LYS A 1 202 ? 15.276 -6.093 9.568 1.00 95.38 202 LYS A O 1
ATOM 1497 N N . THR A 1 203 ? 15.338 -3.914 9.051 1.00 97.88 203 THR A N 1
ATOM 1498 C CA . THR A 1 203 ? 14.141 -3.906 8.208 1.00 97.88 203 THR A CA 1
ATOM 1499 C C . THR A 1 203 ? 14.568 -4.059 6.760 1.00 97.88 203 THR A C 1
ATOM 1501 O O . THR A 1 203 ? 15.177 -3.157 6.187 1.00 97.88 203 THR A O 1
ATOM 1504 N N . THR A 1 204 ? 14.267 -5.208 6.167 1.00 97.88 204 THR A N 1
ATOM 1505 C CA . THR A 1 204 ? 14.611 -5.509 4.778 1.00 97.88 204 THR A CA 1
ATOM 1506 C C . THR A 1 204 ? 13.352 -5.736 3.961 1.00 97.88 204 THR A C 1
ATOM 1508 O O . THR A 1 204 ? 12.497 -6.510 4.378 1.00 97.88 204 THR A O 1
ATOM 1511 N N . ILE A 1 205 ? 13.268 -5.135 2.776 1.00 98.19 205 ILE A N 1
ATOM 1512 C CA . ILE A 1 205 ? 12.281 -5.490 1.755 1.00 98.19 205 ILE A CA 1
ATOM 1513 C C . ILE A 1 205 ? 12.968 -6.250 0.618 1.00 98.19 205 ILE A C 1
ATOM 1515 O O . ILE A 1 205 ? 14.085 -5.914 0.217 1.00 98.19 205 ILE A O 1
ATOM 1519 N N . ARG A 1 206 ? 12.313 -7.292 0.106 1.00 98.19 206 ARG A N 1
ATOM 1520 C CA . ARG A 1 206 ? 12.777 -8.072 -1.048 1.00 98.19 206 ARG A CA 1
ATOM 1521 C C . ARG A 1 206 ? 11.622 -8.330 -2.006 1.00 98.19 206 ARG A C 1
ATOM 1523 O O . ARG A 1 206 ? 10.527 -8.627 -1.533 1.00 98.19 206 ARG A O 1
ATOM 1530 N N . PRO A 1 207 ? 11.843 -8.269 -3.323 1.00 98.25 207 PRO A N 1
ATOM 1531 C CA . PRO A 1 207 ? 10.814 -8.620 -4.284 1.00 98.25 207 PRO A CA 1
ATOM 1532 C C . PRO A 1 207 ? 10.550 -10.129 -4.278 1.00 98.25 207 PRO A C 1
ATOM 1534 O O . PRO A 1 207 ? 11.471 -10.934 -4.097 1.00 98.25 207 PRO A O 1
ATOM 1537 N N . ASN A 1 208 ? 9.303 -10.526 -4.519 1.00 97.44 208 ASN A N 1
ATOM 1538 C CA . ASN A 1 208 ? 8.963 -11.912 -4.835 1.00 97.44 208 ASN A CA 1
ATOM 1539 C C . ASN A 1 208 ? 9.095 -12.218 -6.334 1.00 97.44 208 ASN A C 1
ATOM 1541 O O . ASN A 1 208 ? 9.238 -13.386 -6.698 1.00 97.44 208 ASN A O 1
ATOM 1545 N N . TRP A 1 209 ? 9.111 -11.184 -7.175 1.00 97.25 209 TRP A N 1
ATOM 1546 C CA . TRP A 1 209 ? 9.156 -11.279 -8.624 1.00 97.25 209 TRP A CA 1
ATOM 1547 C C . TRP A 1 209 ? 10.239 -10.380 -9.216 1.00 97.25 209 TRP A C 1
ATOM 1549 O O . TRP A 1 209 ? 10.448 -9.244 -8.787 1.00 97.25 209 TRP A O 1
ATOM 1559 N N . VAL A 1 210 ? 10.922 -10.905 -10.228 1.00 95.94 210 VAL A N 1
ATOM 1560 C CA . VAL A 1 210 ? 11.946 -10.206 -11.008 1.00 95.94 210 VAL A CA 1
ATOM 1561 C C . VAL A 1 210 ? 11.606 -10.359 -12.484 1.00 95.94 210 VAL A C 1
ATOM 1563 O O . VAL A 1 210 ? 11.079 -11.392 -12.902 1.00 95.94 210 VAL A O 1
ATOM 1566 N N . THR A 1 211 ? 11.880 -9.320 -13.264 1.00 91.62 211 THR A N 1
ATOM 1567 C CA . THR A 1 211 ? 11.661 -9.351 -14.712 1.00 91.62 211 THR A CA 1
ATOM 1568 C C . THR A 1 211 ? 12.714 -10.203 -15.417 1.00 91.62 211 THR A C 1
ATOM 1570 O O . THR A 1 211 ? 13.763 -10.508 -14.852 1.00 91.62 211 THR A O 1
ATOM 1573 N N . GLN A 1 212 ? 12.429 -10.591 -16.657 1.00 91.31 212 GLN A N 1
ATOM 1574 C CA . GLN A 1 212 ? 13.364 -11.344 -17.484 1.00 91.31 212 GLN A CA 1
ATOM 1575 C C . GLN A 1 212 ? 14.635 -10.531 -17.761 1.00 91.31 212 GLN A C 1
ATOM 1577 O O . GLN A 1 212 ? 14.574 -9.320 -17.980 1.00 91.31 212 GLN A O 1
ATOM 1582 N N . VAL A 1 213 ? 15.774 -11.224 -17.812 1.00 94.81 213 VAL A N 1
ATOM 1583 C CA . VAL A 1 213 ? 17.053 -10.652 -18.240 1.00 94.81 213 VAL A CA 1
ATOM 1584 C C . VAL A 1 213 ? 17.023 -10.423 -19.750 1.00 94.81 213 VAL A C 1
ATOM 1586 O O . VAL A 1 213 ? 17.134 -11.364 -20.535 1.00 94.81 213 VAL A O 1
ATOM 1589 N N . VAL A 1 214 ? 16.838 -9.171 -20.149 1.00 95.69 214 VAL A N 1
ATOM 1590 C CA . VAL A 1 214 ? 16.869 -8.703 -21.541 1.00 95.69 214 VAL A CA 1
ATOM 1591 C C . VAL A 1 214 ? 17.545 -7.340 -21.592 1.00 95.69 214 VAL A C 1
ATOM 1593 O O . VAL A 1 214 ? 17.663 -6.689 -20.556 1.00 95.69 214 VAL A O 1
ATOM 1596 N N . ASP A 1 215 ? 17.953 -6.900 -22.779 1.00 96.44 215 ASP A N 1
ATOM 1597 C CA . ASP A 1 215 ? 18.473 -5.545 -22.961 1.00 96.44 215 ASP A CA 1
ATOM 1598 C C . ASP A 1 215 ? 17.413 -4.497 -22.596 1.00 96.44 215 ASP A C 1
ATOM 1600 O O . ASP A 1 215 ? 16.212 -4.676 -22.833 1.00 96.44 215 ASP A O 1
ATOM 1604 N N . GLU A 1 216 ? 17.858 -3.385 -22.019 1.00 95.81 216 GLU A N 1
ATOM 1605 C CA . GLU A 1 216 ? 16.997 -2.244 -21.733 1.00 95.81 216 GLU A CA 1
ATOM 1606 C C . GLU A 1 216 ? 16.387 -1.693 -23.028 1.00 95.81 216 GLU A C 1
ATOM 1608 O O . GLU A 1 216 ? 17.084 -1.423 -24.009 1.00 95.81 216 GLU A O 1
ATOM 1613 N N . ALA A 1 217 ? 15.063 -1.535 -23.036 1.00 95.94 217 ALA A N 1
ATOM 1614 C CA . ALA A 1 217 ? 14.373 -0.946 -24.169 1.00 95.94 217 ALA A CA 1
ATOM 1615 C C . ALA A 1 217 ? 14.722 0.545 -24.268 1.00 95.94 217 ALA A C 1
ATOM 1617 O O . ALA A 1 217 ? 14.797 1.237 -23.256 1.00 95.94 217 ALA A O 1
ATOM 1618 N N . ALA A 1 218 ? 14.868 1.063 -25.491 1.00 94.62 218 ALA A N 1
ATOM 1619 C CA . ALA A 1 218 ? 15.212 2.470 -25.721 1.00 94.62 218 ALA A CA 1
ATOM 1620 C C . ALA A 1 218 ? 14.179 3.464 -25.150 1.00 94.62 218 ALA A C 1
ATOM 1622 O O . ALA A 1 218 ? 14.503 4.625 -24.917 1.00 94.62 218 ALA A O 1
ATOM 1623 N N . ASP A 1 219 ? 12.941 3.012 -24.937 1.00 91.88 219 ASP A N 1
ATOM 1624 C CA . ASP A 1 219 ? 11.841 3.769 -24.333 1.00 91.88 219 ASP A CA 1
ATOM 1625 C C . ASP A 1 219 ? 11.624 3.441 -22.843 1.00 91.88 219 ASP A C 1
ATOM 1627 O O . ASP A 1 219 ? 10.639 3.879 -22.250 1.00 91.88 219 ASP A O 1
ATOM 1631 N N . TYR A 1 220 ? 12.506 2.633 -22.246 1.00 93.44 220 TYR A N 1
ATOM 1632 C CA . TYR A 1 220 ? 12.437 2.150 -20.865 1.00 93.44 220 TYR A CA 1
ATOM 1633 C C . TYR A 1 220 ? 11.162 1.359 -20.516 1.00 93.44 220 TYR A C 1
ATOM 1635 O O . TYR A 1 220 ? 10.891 1.078 -19.345 1.00 93.44 220 TYR A O 1
ATOM 1643 N N . SER A 1 221 ? 10.379 0.932 -21.514 1.00 91.75 221 SER A N 1
ATOM 1644 C CA . SER A 1 221 ? 9.084 0.263 -21.322 1.00 91.75 221 SER A CA 1
ATOM 1645 C C . SER A 1 221 ? 9.178 -1.098 -20.629 1.00 91.75 221 SER A C 1
ATOM 1647 O O . SER A 1 221 ? 8.173 -1.605 -20.116 1.00 91.75 221 SER A O 1
ATOM 1649 N N . ASN A 1 222 ? 10.368 -1.700 -20.585 1.00 94.56 222 ASN A N 1
ATOM 1650 C CA . ASN A 1 222 ? 10.642 -2.969 -19.917 1.00 94.56 222 ASN A CA 1
ATOM 1651 C C . ASN A 1 222 ? 11.205 -2.826 -18.492 1.00 94.56 222 ASN A C 1
ATOM 1653 O O . ASN A 1 222 ? 11.382 -3.850 -17.830 1.00 94.56 222 ASN A O 1
ATOM 1657 N N . ARG A 1 223 ? 11.392 -1.601 -17.976 1.00 95.25 223 ARG A N 1
ATOM 1658 C CA . ARG A 1 223 ? 11.699 -1.376 -16.555 1.00 95.25 223 ARG A CA 1
ATOM 1659 C C . ARG A 1 223 ? 10.501 -1.657 -15.662 1.00 95.25 223 ARG A C 1
ATOM 1661 O O . ARG A 1 223 ? 9.347 -1.404 -16.017 1.00 95.25 223 ARG A O 1
ATOM 1668 N N . ARG A 1 224 ? 10.762 -2.189 -14.476 1.00 96.19 224 ARG A N 1
ATOM 1669 C CA . ARG A 1 224 ? 9.752 -2.637 -13.510 1.00 96.19 224 ARG A CA 1
ATOM 1670 C C . ARG A 1 224 ? 10.135 -2.156 -12.119 1.00 96.19 224 ARG A C 1
ATOM 1672 O O . ARG A 1 224 ? 11.290 -1.805 -11.897 1.00 96.19 224 ARG A O 1
ATOM 1679 N N . SER A 1 225 ? 9.194 -2.170 -11.177 1.00 96.94 225 SER A N 1
ATOM 1680 C CA . SER A 1 225 ? 9.488 -1.757 -9.805 1.00 96.94 225 SER A CA 1
ATOM 1681 C C . SER A 1 225 ? 9.008 -2.719 -8.731 1.00 96.94 225 SER A C 1
ATOM 1683 O O . SER A 1 225 ? 8.123 -3.549 -8.945 1.00 96.94 225 SER A O 1
ATOM 1685 N N . ILE A 1 226 ? 9.612 -2.593 -7.551 1.00 98.12 226 ILE A N 1
ATOM 1686 C CA . ILE A 1 226 ? 9.132 -3.219 -6.317 1.00 98.12 226 ILE A CA 1
ATOM 1687 C C . ILE A 1 226 ? 7.941 -2.428 -5.775 1.00 98.12 226 ILE A C 1
ATOM 1689 O O . ILE A 1 226 ? 6.908 -3.009 -5.441 1.00 98.12 226 ILE A O 1
ATOM 1693 N N . LEU A 1 227 ? 8.080 -1.102 -5.719 1.00 97.62 227 LEU A N 1
ATOM 1694 C CA . LEU A 1 227 ? 7.079 -0.169 -5.217 1.00 97.62 227 LEU A CA 1
ATOM 1695 C C . LEU A 1 227 ? 6.728 0.857 -6.297 1.00 97.62 227 LEU A C 1
ATOM 1697 O O . LEU A 1 227 ? 7.596 1.374 -7.009 1.00 97.62 227 LEU A O 1
ATOM 1701 N N . LYS A 1 228 ? 5.439 1.169 -6.403 1.00 95.12 228 LYS A N 1
ATOM 1702 C CA . LYS A 1 228 ? 4.915 2.296 -7.178 1.00 95.12 228 LYS A CA 1
ATOM 1703 C C . LYS A 1 228 ? 4.318 3.286 -6.208 1.00 95.12 228 LYS A C 1
ATOM 1705 O O . LYS A 1 228 ? 3.405 2.938 -5.468 1.00 95.12 228 LYS A O 1
ATOM 1710 N N . VAL A 1 229 ? 4.853 4.494 -6.175 1.00 92.00 229 VAL A N 1
ATOM 1711 C CA . VAL A 1 229 ? 4.503 5.455 -5.130 1.00 92.00 229 VAL A CA 1
ATOM 1712 C C . VAL A 1 229 ? 3.839 6.680 -5.735 1.00 92.00 229 VAL A C 1
ATOM 1714 O O . VAL A 1 229 ? 4.262 7.178 -6.780 1.00 92.00 229 VAL A O 1
ATOM 1717 N N . SER A 1 230 ? 2.774 7.144 -5.087 1.00 87.19 230 SER A N 1
ATOM 1718 C CA . SER A 1 230 ? 2.166 8.433 -5.391 1.00 87.19 230 SER A CA 1
ATOM 1719 C C . SER A 1 230 ? 2.918 9.568 -4.701 1.00 87.19 230 SER A C 1
ATOM 1721 O O . SER A 1 230 ? 3.712 9.361 -3.778 1.00 87.19 230 SER A O 1
ATOM 1723 N N . GLY A 1 231 ? 2.578 10.794 -5.080 1.00 78.81 231 GLY A N 1
ATOM 1724 C CA . GLY A 1 231 ? 2.997 11.978 -4.350 1.00 78.81 231 GLY A CA 1
ATOM 1725 C C . GLY A 1 231 ? 2.615 11.991 -2.874 1.00 78.81 231 GLY A C 1
ATOM 1726 O O . GLY A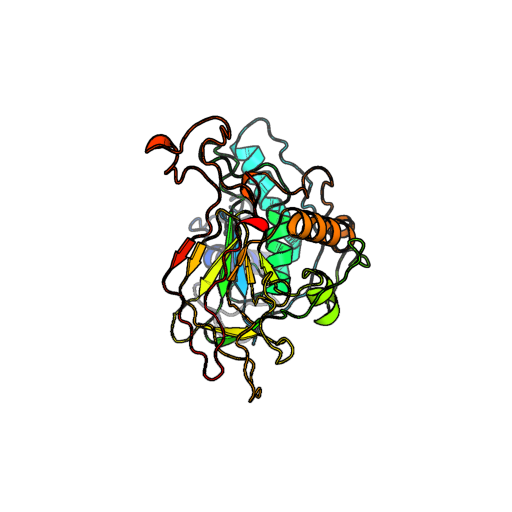 1 231 ? 1.712 11.269 -2.444 1.00 78.81 231 GLY A O 1
ATOM 1727 N N . THR A 1 232 ? 3.283 12.851 -2.095 1.00 77.00 232 THR A N 1
ATOM 1728 C CA . THR A 1 232 ? 3.037 13.098 -0.656 1.00 77.00 232 THR A CA 1
ATOM 1729 C C . THR A 1 232 ? 3.312 11.920 0.291 1.00 77.00 232 THR A C 1
ATOM 1731 O O . THR A 1 232 ? 3.081 12.039 1.492 1.00 77.00 232 THR A O 1
ATOM 1734 N N . GLY A 1 233 ? 3.833 10.798 -0.214 1.00 82.50 233 GLY A N 1
ATOM 1735 C CA . GLY A 1 233 ? 4.304 9.684 0.612 1.00 82.50 233 GLY A CA 1
ATOM 1736 C C . GLY A 1 233 ? 5.694 9.938 1.203 1.00 82.50 233 GLY A C 1
ATOM 1737 O O . GLY A 1 233 ? 6.525 10.600 0.580 1.00 82.50 233 GLY A O 1
ATOM 1738 N N . PHE A 1 234 ? 5.960 9.391 2.390 1.00 88.50 234 PHE A N 1
ATOM 1739 C CA . PHE A 1 234 ? 7.271 9.419 3.044 1.00 88.50 234 PHE A CA 1
ATOM 1740 C C . PHE A 1 234 ? 7.819 8.000 3.250 1.00 88.50 234 PHE A C 1
ATOM 1742 O O . PHE A 1 234 ? 7.154 7.140 3.828 1.00 88.50 234 PHE A O 1
ATOM 1749 N N . PHE A 1 235 ? 9.041 7.756 2.781 1.00 93.94 235 PHE A N 1
ATOM 1750 C CA . PHE A 1 235 ? 9.695 6.450 2.719 1.00 93.94 235 PHE A CA 1
ATOM 1751 C C . PHE A 1 235 ? 11.019 6.474 3.475 1.00 93.94 235 PHE A C 1
ATOM 1753 O O . PHE A 1 235 ? 11.914 7.235 3.102 1.00 93.94 235 PHE A O 1
ATOM 1760 N N . PHE A 1 236 ? 11.137 5.665 4.536 1.00 95.19 236 PHE A N 1
ATOM 1761 C CA . PHE A 1 236 ? 12.233 5.823 5.499 1.00 95.19 236 PHE A CA 1
ATOM 1762 C C . PHE A 1 236 ? 12.678 4.540 6.216 1.00 95.19 236 PHE A C 1
ATOM 1764 O O . PHE A 1 236 ? 11.851 3.711 6.577 1.00 95.19 236 PHE A O 1
ATOM 1771 N N . ASP A 1 237 ? 13.973 4.412 6.518 1.00 95.69 237 ASP A N 1
ATOM 1772 C CA . ASP A 1 237 ? 14.527 3.424 7.465 1.00 95.69 237 ASP A CA 1
ATOM 1773 C C . ASP A 1 237 ? 14.348 1.936 7.097 1.00 95.69 237 ASP A C 1
ATOM 1775 O O . ASP A 1 237 ? 14.093 1.089 7.955 1.00 95.69 237 ASP A O 1
ATOM 1779 N N . TYR A 1 238 ? 14.544 1.565 5.831 1.00 97.12 238 TYR A N 1
ATOM 1780 C CA . TYR A 1 238 ? 14.616 0.154 5.424 1.00 97.12 238 TYR A CA 1
ATOM 1781 C C . TYR A 1 238 ? 15.627 -0.084 4.302 1.00 97.12 238 TYR A C 1
ATOM 1783 O O . TYR A 1 238 ? 16.021 0.829 3.577 1.00 97.12 238 TYR A O 1
ATOM 1791 N N . THR A 1 239 ? 16.060 -1.335 4.163 1.00 98.00 239 THR A N 1
ATOM 1792 C CA . THR A 1 239 ? 16.986 -1.770 3.115 1.00 98.00 239 THR A CA 1
ATOM 1793 C C . THR A 1 239 ? 16.257 -2.594 2.055 1.00 98.00 239 THR A C 1
ATOM 1795 O O . THR A 1 239 ? 15.604 -3.580 2.383 1.00 98.00 239 THR A O 1
ATOM 1798 N N . ALA A 1 240 ? 16.394 -2.242 0.782 1.00 97.88 240 ALA A N 1
ATOM 1799 C CA . ALA A 1 240 ? 15.991 -3.078 -0.342 1.00 97.88 240 ALA A CA 1
ATOM 1800 C C . ALA A 1 240 ? 17.126 -4.033 -0.737 1.00 97.88 240 ALA A C 1
ATOM 1802 O O . ALA A 1 240 ? 18.286 -3.625 -0.836 1.00 97.88 240 ALA A O 1
ATOM 1803 N N . MET A 1 241 ? 16.792 -5.303 -0.954 1.00 97.56 241 MET A N 1
ATOM 1804 C CA . MET A 1 241 ? 17.729 -6.345 -1.387 1.00 97.56 241 MET A CA 1
ATOM 1805 C C . MET A 1 241 ? 17.117 -7.201 -2.495 1.00 97.56 241 MET A C 1
ATOM 1807 O O . MET A 1 241 ? 15.897 -7.226 -2.663 1.00 97.56 241 MET A O 1
ATOM 1811 N N . ASP A 1 242 ? 17.954 -7.950 -3.212 1.00 97.12 242 ASP A N 1
ATOM 1812 C CA . ASP A 1 242 ? 17.506 -8.829 -4.298 1.00 97.12 242 ASP A CA 1
ATOM 1813 C C . ASP A 1 242 ? 16.517 -9.907 -3.849 1.00 97.12 242 ASP A C 1
ATOM 1815 O O . ASP A 1 242 ? 16.405 -10.260 -2.666 1.00 97.12 242 ASP A O 1
ATOM 1819 N N . LYS A 1 243 ? 15.815 -10.485 -4.825 1.00 96.94 243 LYS A N 1
ATOM 1820 C CA . LYS A 1 243 ? 14.980 -11.666 -4.610 1.00 96.94 243 LYS A CA 1
ATOM 1821 C C . LYS A 1 243 ? 15.823 -12.809 -4.043 1.00 96.94 243 LYS A C 1
ATOM 1823 O O . LYS A 1 243 ? 16.899 -13.123 -4.547 1.00 96.94 243 LYS A O 1
ATOM 1828 N N . ILE A 1 244 ? 15.311 -13.464 -3.003 1.00 95.44 244 ILE A N 1
ATOM 1829 C CA . ILE A 1 244 ? 15.988 -14.608 -2.381 1.00 95.44 244 ILE A CA 1
ATOM 1830 C C . ILE A 1 244 ? 16.149 -15.732 -3.411 1.00 95.44 244 ILE A C 1
ATOM 1832 O O . ILE A 1 244 ? 15.190 -16.105 -4.091 1.00 95.44 244 ILE A O 1
ATOM 1836 N N . GLY A 1 245 ? 17.365 -16.275 -3.504 1.00 93.75 245 GLY A N 1
ATOM 1837 C CA . GLY A 1 245 ? 17.684 -17.399 -4.384 1.00 93.75 245 GLY A CA 1
ATOM 1838 C C . GLY A 1 245 ? 17.677 -17.062 -5.877 1.00 93.75 245 GLY A C 1
ATOM 1839 O O . GLY A 1 245 ? 17.671 -17.981 -6.690 1.00 93.75 245 GLY A O 1
ATOM 1840 N N . HIS A 1 246 ? 17.646 -15.781 -6.253 1.00 93.75 246 HIS A N 1
ATOM 1841 C CA . HIS A 1 246 ? 17.873 -15.364 -7.632 1.00 93.75 246 HIS A CA 1
ATOM 1842 C C . HIS A 1 246 ? 19.371 -15.126 -7.857 1.00 93.75 246 HIS A C 1
ATOM 1844 O O . HIS A 1 246 ? 20.031 -14.564 -6.987 1.00 93.75 246 HIS A O 1
ATOM 1850 N N . ALA A 1 247 ? 19.896 -15.599 -8.987 1.00 93.50 247 ALA A N 1
ATOM 1851 C CA . ALA A 1 247 ? 21.330 -15.623 -9.284 1.00 93.50 247 ALA A CA 1
ATOM 1852 C C . ALA A 1 247 ? 21.660 -15.002 -10.654 1.00 93.50 247 ALA A C 1
ATOM 1854 O O . ALA A 1 247 ? 22.681 -15.321 -11.260 1.00 93.50 247 ALA A O 1
ATOM 1855 N N . GLU A 1 248 ? 20.773 -14.149 -11.164 1.00 94.19 248 GLU A N 1
ATOM 1856 C CA . GLU A 1 248 ? 20.902 -13.495 -12.465 1.00 94.19 248 GLU A CA 1
ATOM 1857 C C . GLU A 1 248 ? 20.678 -11.989 -12.321 1.00 94.19 248 GLU A C 1
ATOM 1859 O O . GLU A 1 248 ? 20.230 -11.514 -11.279 1.00 94.19 248 GLU A O 1
ATOM 1864 N N . SER A 1 249 ? 21.011 -11.238 -13.373 1.00 94.31 249 SER A N 1
ATOM 1865 C CA . SER A 1 249 ? 20.890 -9.780 -13.391 1.00 94.31 249 SER A CA 1
ATOM 1866 C C . SER A 1 249 ? 19.447 -9.316 -13.179 1.00 94.31 249 SER A C 1
ATOM 1868 O O . SER A 1 249 ? 18.533 -9.765 -13.861 1.00 94.31 249 SER A O 1
ATOM 1870 N N . VAL A 1 250 ? 19.259 -8.328 -12.307 1.00 94.56 250 VAL A N 1
ATOM 1871 C CA . VAL A 1 250 ? 17.967 -7.667 -12.050 1.00 94.56 250 VAL A CA 1
ATOM 1872 C C . VAL A 1 250 ? 18.009 -6.182 -12.415 1.00 94.56 250 VAL A C 1
ATOM 1874 O O . VAL A 1 250 ? 17.264 -5.378 -11.865 1.00 94.56 250 VAL A O 1
ATOM 1877 N N . HIS A 1 251 ? 18.869 -5.814 -13.367 1.00 95.19 251 HIS A N 1
ATOM 1878 C CA . HIS A 1 251 ? 19.124 -4.429 -13.788 1.00 95.19 251 HIS A CA 1
ATOM 1879 C C . HIS A 1 251 ? 17.904 -3.633 -14.284 1.00 95.19 251 HIS A C 1
ATOM 1881 O O . HIS A 1 251 ? 17.933 -2.403 -14.293 1.00 95.19 251 HIS A O 1
ATOM 1887 N N . LEU A 1 252 ? 16.830 -4.322 -14.676 1.00 96.88 252 LEU A N 1
ATOM 1888 C CA . LEU A 1 252 ? 15.562 -3.717 -15.096 1.00 96.88 252 LEU A CA 1
ATOM 1889 C C . LEU A 1 252 ? 14.539 -3.587 -13.957 1.00 96.88 252 LEU A C 1
ATOM 1891 O O . LEU A 1 252 ? 13.408 -3.164 -14.199 1.00 96.88 252 LEU A O 1
ATOM 1895 N N . LEU A 1 253 ? 14.894 -3.988 -12.735 1.00 97.50 253 LEU A N 1
ATOM 1896 C CA . LEU A 1 253 ? 14.054 -3.843 -11.553 1.00 97.50 253 LEU A CA 1
ATOM 1897 C C . LEU A 1 253 ? 14.591 -2.715 -10.674 1.00 97.50 253 LEU A C 1
ATOM 1899 O O . LEU A 1 253 ? 15.734 -2.762 -10.225 1.00 97.50 253 LEU A O 1
ATOM 1903 N N . ASP A 1 254 ? 13.737 -1.743 -10.381 1.00 97.62 254 ASP A N 1
ATOM 1904 C CA . ASP A 1 254 ? 14.032 -0.627 -9.487 1.00 97.62 254 ASP A CA 1
ATOM 1905 C C . ASP A 1 254 ? 13.237 -0.745 -8.178 1.00 97.62 254 ASP A C 1
ATOM 1907 O O . ASP A 1 254 ? 12.149 -1.326 -8.145 1.00 97.62 254 ASP A O 1
ATOM 1911 N N . VAL A 1 255 ? 13.716 -0.160 -7.078 1.00 97.50 255 VAL A N 1
ATOM 1912 C CA . VAL A 1 255 ? 12.914 -0.132 -5.839 1.00 97.50 255 VAL A CA 1
ATOM 1913 C C . VAL A 1 255 ? 11.687 0.764 -6.016 1.00 97.50 255 VAL A C 1
ATOM 1915 O O . VAL A 1 255 ? 10.579 0.336 -5.694 1.00 97.50 255 VAL A O 1
ATOM 1918 N N . PHE A 1 256 ? 11.865 1.970 -6.566 1.00 96.62 256 PHE A N 1
ATOM 1919 C CA . PHE A 1 256 ? 10.802 2.975 -6.678 1.00 96.62 256 PHE A CA 1
ATOM 1920 C C . PHE A 1 256 ? 10.558 3.436 -8.110 1.00 96.62 256 PHE A C 1
ATOM 1922 O O . PHE A 1 256 ? 11.478 3.929 -8.762 1.00 96.62 256 PHE A O 1
ATOM 1929 N N . HIS A 1 257 ? 9.298 3.376 -8.540 1.00 94.81 257 HIS A N 1
ATOM 1930 C CA . HIS A 1 257 ? 8.769 4.099 -9.705 1.00 94.81 257 HIS A CA 1
ATOM 1931 C C . HIS A 1 257 ? 7.626 5.037 -9.274 1.00 94.81 257 HIS A C 1
ATOM 1933 O O . HIS A 1 257 ? 6.946 4.747 -8.281 1.00 94.81 257 HIS A O 1
ATOM 1939 N N . PRO A 1 258 ? 7.338 6.110 -10.035 1.00 91.69 258 PRO A N 1
ATOM 1940 C CA . PRO A 1 258 ? 6.100 6.862 -9.870 1.00 91.69 258 PRO A CA 1
ATOM 1941 C C . PRO A 1 258 ? 4.890 6.007 -10.261 1.00 91.69 258 PRO A C 1
ATOM 1943 O O . PRO A 1 258 ? 4.946 5.209 -11.202 1.00 91.69 258 PRO A O 1
ATOM 1946 N N . ALA A 1 259 ? 3.779 6.193 -9.552 1.00 91.94 259 ALA A N 1
ATOM 1947 C CA . ALA A 1 259 ? 2.482 5.688 -9.981 1.00 91.94 259 ALA A CA 1
ATOM 1948 C C . ALA A 1 259 ? 1.854 6.656 -10.996 1.00 91.94 259 ALA A C 1
ATOM 1950 O O . ALA A 1 259 ? 1.653 7.835 -10.704 1.00 91.94 259 ALA A O 1
ATOM 1951 N N . SER A 1 260 ? 1.526 6.161 -12.188 1.00 91.31 260 SER A N 1
ATOM 1952 C CA . SER A 1 260 ? 0.804 6.953 -13.190 1.00 91.31 260 SER A CA 1
ATOM 1953 C C . SER A 1 260 ? -0.677 7.099 -12.841 1.00 91.31 260 SER A C 1
ATOM 1955 O O . SER A 1 260 ? -1.242 6.286 -12.103 1.00 91.31 260 SER A O 1
ATOM 1957 N N . LYS A 1 261 ? -1.352 8.089 -13.443 1.00 91.06 261 LYS A N 1
ATOM 1958 C CA . LYS A 1 261 ? -2.804 8.264 -13.271 1.00 91.06 261 LYS A CA 1
ATOM 1959 C C . LYS A 1 261 ? -3.581 6.983 -13.591 1.00 91.06 261 LYS A C 1
ATOM 1961 O O . LYS A 1 261 ? -4.443 6.587 -12.819 1.00 91.06 261 LYS A O 1
ATOM 1966 N N . ALA A 1 262 ? -3.248 6.326 -14.702 1.00 93.69 262 ALA A N 1
ATOM 1967 C CA . ALA A 1 262 ? -3.934 5.112 -15.140 1.00 93.69 262 ALA A CA 1
ATOM 1968 C C . ALA A 1 262 ? -3.750 3.948 -14.153 1.00 93.69 262 ALA A C 1
ATOM 1970 O O . ALA A 1 262 ? -4.680 3.180 -13.920 1.00 93.69 262 ALA A O 1
ATOM 1971 N N . GLU A 1 263 ? -2.565 3.822 -13.548 1.00 95.19 263 GLU A N 1
ATOM 1972 C CA . GLU A 1 263 ? -2.296 2.802 -12.530 1.00 95.19 263 GLU A CA 1
ATOM 1973 C C . GLU A 1 263 ? -3.057 3.087 -11.232 1.00 95.19 263 GLU A C 1
ATOM 1975 O O . GLU A 1 263 ? -3.613 2.161 -10.643 1.00 95.19 263 GLU A O 1
ATOM 1980 N N . LEU A 1 264 ? -3.135 4.355 -10.819 1.00 93.44 264 LEU A N 1
ATOM 1981 C CA . LEU A 1 264 ? -3.921 4.779 -9.661 1.00 93.44 264 LEU A CA 1
ATOM 1982 C C . LEU A 1 264 ? -5.424 4.562 -9.894 1.00 93.44 264 LEU A C 1
ATOM 1984 O O . LEU A 1 264 ? -6.088 3.981 -9.037 1.00 93.44 264 LEU A O 1
ATOM 1988 N N . ASP A 1 265 ? -5.951 4.960 -11.058 1.00 94.25 265 ASP A N 1
ATOM 1989 C CA . ASP A 1 265 ? -7.360 4.766 -11.426 1.00 94.25 265 ASP A CA 1
ATOM 1990 C C . ASP A 1 265 ? -7.706 3.266 -11.393 1.00 94.25 265 ASP A C 1
ATOM 1992 O O . ASP A 1 265 ? -8.715 2.851 -10.816 1.00 94.25 265 ASP A O 1
ATOM 1996 N N . ALA A 1 266 ? -6.835 2.431 -11.976 1.00 96.25 266 ALA A N 1
ATOM 1997 C CA . ALA A 1 266 ? -7.000 0.984 -11.975 1.00 96.25 266 ALA A CA 1
ATOM 1998 C C . ALA A 1 266 ? -6.949 0.406 -10.557 1.00 96.25 266 ALA A C 1
ATOM 2000 O O . ALA A 1 266 ? -7.773 -0.442 -10.218 1.00 96.25 266 ALA A O 1
ATOM 2001 N N . PHE A 1 267 ? -6.017 0.858 -9.717 1.00 96.31 267 PHE A N 1
ATOM 2002 C CA . PHE A 1 267 ? -5.903 0.407 -8.334 1.00 96.31 267 PHE A CA 1
ATOM 2003 C C . PHE A 1 267 ? -7.161 0.738 -7.522 1.00 96.31 267 PHE A C 1
ATOM 2005 O O . PHE A 1 267 ? -7.731 -0.155 -6.894 1.00 96.31 267 PHE A O 1
ATOM 2012 N N . TYR A 1 268 ? -7.663 1.973 -7.595 1.00 94.62 268 TYR A N 1
ATOM 2013 C CA . TYR A 1 268 ? -8.884 2.360 -6.886 1.00 94.62 268 TYR A CA 1
ATOM 2014 C C . TYR A 1 268 ? -10.130 1.620 -7.393 1.00 94.62 268 TYR A C 1
ATOM 2016 O O . TYR A 1 268 ? -10.957 1.208 -6.579 1.00 94.62 268 TYR A O 1
ATOM 2024 N N . ALA A 1 269 ? -10.240 1.352 -8.697 1.00 95.38 269 ALA A N 1
ATOM 2025 C CA . ALA A 1 269 ? -11.324 0.534 -9.248 1.00 95.38 269 ALA A CA 1
ATOM 2026 C C . ALA A 1 269 ? -11.270 -0.933 -8.764 1.00 95.38 269 ALA A C 1
ATOM 2028 O O . ALA A 1 269 ? -12.300 -1.539 -8.449 1.00 95.38 269 ALA A O 1
ATOM 2029 N N . LYS A 1 270 ? -10.065 -1.502 -8.628 1.00 97.00 270 LYS A N 1
ATOM 2030 C CA . LYS A 1 270 ? -9.863 -2.842 -8.049 1.00 97.00 270 LYS A CA 1
ATOM 2031 C C . LYS A 1 270 ? -10.246 -2.887 -6.571 1.00 97.00 270 LYS A C 1
ATOM 2033 O O . LYS A 1 270 ? -10.923 -3.819 -6.149 1.00 97.00 270 LYS A O 1
ATOM 2038 N N . VAL A 1 271 ? -9.877 -1.862 -5.798 1.00 95.19 271 VAL A N 1
ATOM 2039 C CA . VAL A 1 271 ? -10.318 -1.691 -4.401 1.00 95.19 271 VAL A CA 1
ATOM 2040 C C . VAL A 1 271 ? -11.839 -1.607 -4.334 1.00 95.19 271 VAL A C 1
ATOM 2042 O O . VAL A 1 271 ? -12.469 -2.361 -3.596 1.00 95.19 271 VAL A O 1
ATOM 2045 N N . GLN A 1 272 ? -12.457 -0.775 -5.168 1.00 93.31 272 GLN A N 1
ATOM 2046 C CA . GLN A 1 272 ? -13.909 -0.648 -5.210 1.00 93.31 272 GLN A CA 1
ATOM 2047 C C . GLN A 1 272 ? -14.611 -1.985 -5.490 1.00 93.31 272 GLN A C 1
ATOM 2049 O O . GLN A 1 272 ? -15.580 -2.323 -4.814 1.00 93.31 272 GLN A O 1
ATOM 2054 N N . SER A 1 273 ? -14.136 -2.749 -6.474 1.00 95.38 273 SER A N 1
ATOM 2055 C CA . SER A 1 273 ? -14.773 -4.009 -6.871 1.00 95.38 273 SER A CA 1
ATOM 2056 C C . SER A 1 273 ? -14.545 -5.143 -5.868 1.00 95.38 273 SER A C 1
ATOM 2058 O O . SER A 1 273 ? -15.484 -5.872 -5.546 1.00 95.38 273 SER A O 1
ATOM 2060 N N . ALA A 1 274 ? -13.329 -5.275 -5.332 1.00 95.44 274 ALA A N 1
ATOM 2061 C CA . ALA A 1 274 ? -13.001 -6.336 -4.388 1.00 95.44 274 ALA A CA 1
ATOM 2062 C C . ALA A 1 274 ? -13.592 -6.082 -2.995 1.00 95.44 274 ALA A C 1
ATOM 2064 O O . ALA A 1 274 ? -14.274 -6.944 -2.446 1.00 95.44 274 ALA A O 1
ATOM 2065 N N . VAL A 1 275 ? -13.351 -4.904 -2.412 1.00 92.00 275 VAL A N 1
ATOM 2066 C CA . VAL A 1 275 ? -13.687 -4.630 -1.003 1.00 92.00 275 VAL A CA 1
ATOM 2067 C C . VAL A 1 275 ? -14.856 -3.672 -0.827 1.00 92.00 275 VAL A C 1
ATOM 2069 O O . VAL A 1 275 ? -15.442 -3.644 0.251 1.00 92.00 275 VAL A O 1
ATOM 2072 N N . GLY A 1 276 ? -15.248 -2.926 -1.864 1.00 86.38 276 GLY A N 1
ATOM 2073 C CA . GLY A 1 276 ? -16.211 -1.829 -1.738 1.00 86.38 276 GLY A CA 1
ATOM 2074 C C . GLY A 1 276 ? -17.571 -2.218 -1.163 1.00 86.38 276 GLY A C 1
ATOM 2075 O O . GLY A 1 276 ? -18.119 -1.453 -0.380 1.00 86.38 276 GLY A O 1
ATOM 2076 N N . THR A 1 277 ? -18.106 -3.403 -1.476 1.00 85.31 277 THR A N 1
ATOM 2077 C CA . THR A 1 277 ? -19.369 -3.873 -0.875 1.00 85.31 277 THR A CA 1
ATOM 2078 C C . THR A 1 277 ? -19.212 -4.216 0.606 1.00 85.31 277 THR A C 1
ATOM 2080 O O . THR A 1 277 ? -20.067 -3.855 1.407 1.00 85.31 277 THR A O 1
ATOM 2083 N N . GLY A 1 278 ? -18.132 -4.908 0.984 1.00 82.38 278 GLY A N 1
ATOM 2084 C CA . GLY A 1 278 ? -17.889 -5.313 2.372 1.00 82.38 278 GLY A CA 1
ATOM 2085 C C . GLY A 1 278 ? -17.497 -4.159 3.285 1.00 82.38 278 GLY A C 1
ATOM 2086 O O . GLY A 1 278 ? -17.849 -4.149 4.459 1.00 82.38 278 GLY A O 1
ATOM 2087 N N . ALA A 1 279 ? -16.765 -3.194 2.740 1.00 81.38 279 ALA A N 1
ATOM 2088 C CA . ALA A 1 279 ? -16.328 -2.001 3.446 1.00 81.38 279 ALA A CA 1
ATOM 2089 C C . ALA A 1 279 ? -17.317 -0.829 3.319 1.00 81.38 279 ALA A C 1
ATOM 2091 O O . ALA A 1 279 ? -17.031 0.229 3.867 1.00 81.38 279 ALA A O 1
ATOM 2092 N N . ASP A 1 280 ? -18.441 -0.998 2.603 1.00 81.31 280 ASP A N 1
ATOM 2093 C CA . ASP A 1 280 ? -19.368 0.085 2.250 1.00 81.31 280 ASP A CA 1
ATOM 2094 C C . ASP A 1 280 ? -18.576 1.310 1.771 1.00 81.31 280 ASP A C 1
ATOM 2096 O O . ASP A 1 280 ? -18.426 2.263 2.514 1.00 81.31 280 ASP A O 1
ATOM 2100 N N . LEU A 1 281 ? -17.939 1.262 0.596 1.00 82.81 281 LEU A N 1
ATOM 2101 C CA . LEU A 1 281 ? -17.112 2.371 0.095 1.00 82.81 281 LEU A CA 1
ATOM 2102 C C . LEU A 1 281 ? -17.868 3.244 -0.903 1.00 82.81 281 LEU A C 1
ATOM 2104 O O . LEU A 1 281 ? -18.490 2.753 -1.846 1.00 82.81 281 LEU A O 1
ATOM 2108 N N . ALA A 1 282 ? -17.737 4.565 -0.753 1.00 76.69 282 ALA A N 1
ATOM 2109 C CA . ALA A 1 282 ? -18.283 5.517 -1.710 1.00 76.69 282 ALA A CA 1
ATOM 2110 C C . ALA A 1 282 ? -17.455 5.540 -3.001 1.00 76.69 282 ALA A C 1
ATOM 2112 O O . ALA A 1 282 ? -16.304 5.983 -3.023 1.00 76.69 282 ALA A O 1
ATOM 2113 N N . SER A 1 283 ? -18.091 5.150 -4.106 1.00 78.00 283 SER A N 1
ATOM 2114 C CA . SER A 1 283 ? -17.511 5.194 -5.456 1.00 78.00 283 SER A CA 1
ATOM 2115 C C . SER A 1 283 ? -16.963 6.572 -5.835 1.00 78.00 283 SER A C 1
ATOM 2117 O O . SER A 1 283 ? -15.916 6.670 -6.462 1.00 78.00 283 SER A O 1
ATOM 2119 N N . ALA A 1 284 ? -17.637 7.642 -5.404 1.00 74.69 284 ALA A N 1
ATOM 2120 C CA . ALA A 1 284 ? -17.249 9.023 -5.683 1.00 74.69 284 ALA A CA 1
ATOM 2121 C C . ALA A 1 284 ? -15.921 9.446 -5.028 1.00 74.69 284 ALA A C 1
ATOM 2123 O O . ALA A 1 284 ? -15.364 10.481 -5.387 1.00 74.69 284 ALA A O 1
ATOM 2124 N N . LEU A 1 285 ? -15.431 8.685 -4.047 1.00 73.31 285 LEU A N 1
ATOM 2125 C CA . LEU A 1 285 ? -14.257 9.045 -3.259 1.00 73.31 285 LEU A CA 1
ATOM 2126 C C . LEU A 1 285 ? -13.046 8.123 -3.509 1.00 73.31 285 LEU A C 1
ATOM 2128 O O . LEU A 1 285 ? -11.907 8.521 -3.249 1.00 73.31 285 LEU A O 1
ATOM 2132 N N . LEU A 1 286 ? -13.276 6.938 -4.087 1.00 81.25 286 LEU A N 1
ATOM 2133 C CA . LEU A 1 286 ? -12.260 6.028 -4.638 1.00 81.25 286 LEU A CA 1
ATOM 2134 C C . LEU A 1 286 ? -11.797 6.498 -6.026 1.00 81.25 286 LEU A C 1
ATOM 2136 O O . LEU A 1 286 ? -11.937 5.797 -7.025 1.00 81.25 286 LEU A O 1
ATOM 2140 N N . VAL A 1 287 ? -11.284 7.722 -6.096 1.00 83.62 287 VAL A N 1
ATOM 2141 C CA . VAL A 1 287 ? -10.864 8.355 -7.351 1.00 83.62 287 VAL A CA 1
ATOM 2142 C C . VAL A 1 287 ? -9.461 8.921 -7.223 1.00 83.62 287 VAL A C 1
ATOM 2144 O O . VAL A 1 287 ? -9.105 9.477 -6.183 1.00 83.62 287 VAL A O 1
ATOM 2147 N N . THR A 1 288 ? -8.669 8.818 -8.286 1.00 86.88 288 THR A N 1
ATOM 2148 C CA . THR A 1 288 ? -7.334 9.415 -8.341 1.00 86.88 288 THR A CA 1
ATOM 2149 C C . THR A 1 288 ? -7.410 10.933 -8.308 1.00 86.88 288 THR A C 1
ATOM 2151 O O . THR A 1 288 ? -8.221 11.548 -9.006 1.00 86.88 288 THR A O 1
ATOM 2154 N N . ARG A 1 289 ? -6.525 11.554 -7.529 1.00 79.88 289 ARG A N 1
ATOM 2155 C CA . ARG A 1 289 ? -6.414 13.009 -7.425 1.00 79.88 289 ARG A CA 1
ATOM 2156 C C . ARG A 1 289 ? -5.192 13.567 -8.148 1.00 79.88 289 ARG A C 1
ATOM 2158 O O . ARG A 1 289 ? -4.178 12.876 -8.255 1.00 79.88 289 ARG A O 1
ATOM 2165 N N . PRO A 1 290 ? -5.259 14.838 -8.587 1.00 78.62 290 PRO A N 1
ATOM 2166 C CA . PRO A 1 290 ? -4.123 15.564 -9.153 1.00 78.62 290 PRO A CA 1
ATOM 2167 C C . PRO A 1 290 ? -2.841 15.426 -8.325 1.00 78.62 290 PRO A C 1
ATOM 2169 O O . PRO A 1 290 ? -1.814 15.002 -8.836 1.00 78.62 290 PRO A O 1
ATOM 2172 N N . SER A 1 291 ? -2.927 15.648 -7.015 1.00 76.69 291 SER A N 1
ATOM 2173 C CA . SER A 1 291 ? -1.802 15.599 -6.072 1.00 76.69 291 SER A CA 1
ATOM 2174 C C . SER A 1 291 ? -1.144 14.224 -5.887 1.00 76.69 291 SER A C 1
ATOM 2176 O O . SER A 1 291 ? -0.182 14.105 -5.134 1.00 76.69 291 SER A O 1
ATOM 2178 N N . GLU A 1 292 ? -1.648 13.175 -6.532 1.00 81.56 292 GLU A N 1
ATOM 2179 C CA . GLU A 1 292 ? -1.030 11.848 -6.507 1.00 81.56 292 GLU A CA 1
ATOM 2180 C C . GLU A 1 292 ? -0.050 11.636 -7.665 1.00 81.56 292 GLU A C 1
ATOM 2182 O O . GLU A 1 292 ? 0.857 10.817 -7.535 1.00 81.56 292 GLU A O 1
ATOM 2187 N N . HIS A 1 293 ? -0.240 12.354 -8.778 1.00 81.44 293 HIS A N 1
ATOM 2188 C CA . HIS A 1 293 ? 0.419 12.070 -10.059 1.00 81.44 293 HIS A CA 1
ATOM 2189 C C . HIS A 1 293 ? 0.777 13.319 -10.888 1.00 81.44 293 HIS A C 1
ATOM 2191 O O . HIS A 1 293 ? 1.313 13.173 -11.988 1.00 81.44 293 HIS A O 1
ATOM 2197 N N . GLN A 1 294 ? 0.442 14.528 -10.422 1.00 77.88 294 GLN A N 1
ATOM 2198 C CA . GLN A 1 294 ? 0.781 15.782 -11.097 1.00 77.88 294 GLN A CA 1
ATOM 2199 C C . GLN A 1 294 ? 2.017 16.443 -10.503 1.00 77.88 294 GLN A C 1
ATOM 2201 O O . GLN A 1 294 ? 2.091 16.645 -9.292 1.00 77.88 294 GLN A O 1
ATOM 2206 N N . ILE A 1 295 ? 2.941 16.849 -11.370 1.00 69.50 295 ILE A N 1
ATOM 2207 C CA . ILE A 1 295 ? 4.046 17.743 -11.025 1.00 69.50 295 ILE A CA 1
ATOM 2208 C C . ILE A 1 295 ? 3.525 19.178 -11.184 1.00 69.50 295 ILE A C 1
ATOM 2210 O O . ILE A 1 295 ? 3.140 19.585 -12.272 1.00 69.50 295 ILE A O 1
ATOM 2214 N N . VAL A 1 296 ? 3.463 19.954 -10.101 1.00 60.47 296 VAL A N 1
ATOM 2215 C CA . VAL A 1 296 ? 2.724 21.239 -10.065 1.00 60.47 296 VAL A CA 1
ATOM 2216 C C . VAL A 1 296 ? 3.588 22.485 -10.317 1.00 60.47 296 VAL A C 1
ATOM 2218 O O . VAL A 1 296 ? 3.384 23.533 -9.705 1.00 60.47 296 VAL A O 1
ATOM 2221 N N . GLY A 1 297 ? 4.558 22.399 -11.228 1.00 60.56 297 GLY A N 1
ATOM 2222 C CA . GLY A 1 297 ? 5.202 23.605 -11.762 1.00 60.56 297 GLY A CA 1
ATOM 2223 C C . GLY A 1 297 ? 4.204 24.442 -12.587 1.00 60.56 297 GLY A C 1
ATOM 2224 O O . GLY A 1 297 ? 3.228 23.889 -13.093 1.00 60.56 297 GLY A O 1
ATOM 2225 N N . PRO A 1 298 ? 4.391 25.765 -12.752 1.00 56.31 298 PRO A N 1
ATOM 2226 C CA . PRO A 1 298 ? 3.639 26.541 -13.733 1.00 56.31 298 PRO A CA 1
ATOM 2227 C C . PRO A 1 298 ? 3.890 25.954 -15.131 1.00 56.31 298 PRO A C 1
ATOM 2229 O O . PRO A 1 298 ? 5.010 26.008 -15.625 1.00 56.31 298 PRO A O 1
ATOM 2232 N N . ILE A 1 299 ? 2.861 25.385 -15.763 1.00 58.47 299 ILE A N 1
ATOM 2233 C CA . ILE A 1 299 ? 2.949 24.791 -17.107 1.00 58.47 299 ILE A CA 1
ATOM 2234 C C . ILE A 1 299 ? 2.367 25.780 -18.117 1.00 58.47 299 ILE A C 1
ATOM 2236 O O . ILE A 1 299 ? 1.309 25.561 -18.704 1.00 58.47 299 ILE A O 1
ATOM 2240 N N . ASP A 1 300 ? 3.029 26.918 -18.304 1.00 63.72 300 ASP A N 1
ATOM 2241 C CA . ASP A 1 300 ? 2.780 27.707 -19.509 1.00 63.72 300 ASP A CA 1
ATOM 2242 C C . ASP A 1 300 ? 3.795 27.281 -20.571 1.00 63.72 300 ASP A C 1
ATOM 2244 O O . ASP A 1 300 ? 4.911 27.790 -20.615 1.00 63.72 300 ASP A O 1
ATOM 2248 N N . GLN A 1 301 ? 3.407 26.333 -21.433 1.00 60.06 301 GLN A N 1
ATOM 2249 C CA . GLN A 1 301 ? 4.252 25.828 -22.529 1.00 60.06 301 GLN A CA 1
ATOM 2250 C C . GLN A 1 301 ? 4.645 26.916 -23.545 1.00 60.06 301 GLN A C 1
ATOM 2252 O O . GLN A 1 301 ? 5.480 26.672 -24.414 1.00 60.06 301 GLN A O 1
ATOM 2257 N N . THR A 1 302 ? 4.047 28.110 -23.459 1.00 67.38 302 THR A N 1
ATOM 2258 C CA . THR A 1 302 ? 4.409 29.269 -24.284 1.00 67.38 302 THR A CA 1
ATOM 2259 C C . THR A 1 302 ? 5.513 30.129 -23.661 1.00 67.38 302 THR A C 1
ATOM 2261 O O . THR A 1 302 ? 6.021 31.039 -24.318 1.00 67.38 302 THR A O 1
ATOM 2264 N N . GLN A 1 303 ? 5.923 29.840 -22.421 1.00 64.75 303 GLN A N 1
ATOM 2265 C CA . GLN A 1 303 ? 6.950 30.584 -21.696 1.00 64.75 303 GLN A CA 1
ATOM 2266 C C . GLN A 1 303 ? 8.238 29.775 -21.531 1.00 64.75 303 GLN A C 1
ATOM 2268 O O . GLN A 1 303 ? 8.234 28.560 -21.344 1.00 64.75 303 GLN A O 1
ATOM 2273 N N . THR A 1 304 ? 9.369 30.480 -21.549 1.00 71.81 304 THR A N 1
ATOM 2274 C CA . THR A 1 304 ? 10.659 29.916 -21.145 1.00 71.81 304 THR A CA 1
ATOM 2275 C C . THR A 1 304 ? 10.639 29.639 -19.636 1.00 71.81 304 THR A C 1
ATOM 2277 O O . THR A 1 304 ? 10.301 30.558 -18.878 1.00 71.81 304 THR A O 1
ATOM 2280 N N . PRO A 1 305 ? 11.041 28.435 -19.176 1.00 69.00 305 PRO A N 1
ATOM 2281 C CA . PRO A 1 305 ? 11.149 28.131 -17.753 1.00 69.00 305 PRO A CA 1
ATOM 2282 C C . PRO A 1 305 ? 11.973 29.188 -17.007 1.00 69.00 305 PRO A C 1
ATOM 2284 O O . PRO A 1 305 ? 13.020 29.625 -17.490 1.00 69.00 305 PRO A O 1
ATOM 2287 N N . ASN A 1 306 ? 11.506 29.611 -15.832 1.00 69.50 306 ASN A N 1
ATOM 2288 C CA . ASN A 1 306 ? 12.170 30.624 -15.008 1.00 69.50 306 ASN A CA 1
ATOM 2289 C C . ASN A 1 306 ? 12.276 30.168 -13.538 1.00 69.50 306 ASN A C 1
ATOM 2291 O O . ASN A 1 306 ? 11.817 29.088 -13.188 1.00 69.50 306 ASN A O 1
ATOM 2295 N N . LEU A 1 307 ? 12.875 30.980 -12.657 1.00 61.25 307 LEU A N 1
ATOM 2296 C CA . LEU A 1 307 ? 13.079 30.629 -11.238 1.00 61.25 307 LEU A CA 1
ATOM 2297 C C . LEU A 1 307 ? 11.775 30.357 -10.461 1.00 61.25 307 LEU A C 1
ATOM 2299 O O . LEU A 1 307 ? 11.815 29.701 -9.429 1.00 61.25 307 LEU A O 1
ATOM 2303 N N . GLN A 1 308 ? 10.621 30.829 -10.942 1.00 58.59 308 GLN A N 1
ATOM 2304 C CA . GLN A 1 308 ? 9.309 30.517 -10.362 1.00 58.59 308 GLN A CA 1
ATOM 2305 C C . GLN A 1 308 ? 8.762 29.160 -10.821 1.00 58.59 308 GLN A C 1
ATOM 2307 O O . GLN A 1 308 ? 7.701 28.759 -10.358 1.00 58.59 308 GLN A O 1
ATOM 2312 N N . TRP A 1 309 ? 9.445 28.466 -11.735 1.00 64.88 309 TRP A N 1
ATOM 2313 C CA . TRP A 1 309 ? 9.103 27.100 -12.135 1.00 64.88 309 TRP A CA 1
ATOM 2314 C C . TRP A 1 309 ? 9.735 26.048 -11.223 1.00 64.88 309 TRP A C 1
ATOM 2316 O O . TRP A 1 309 ? 9.254 24.918 -11.168 1.00 64.88 309 TRP A O 1
ATOM 2326 N N . ASP A 1 310 ? 10.759 26.434 -10.459 1.00 52.25 310 ASP A N 1
ATOM 2327 C CA . ASP A 1 310 ? 11.395 25.609 -9.432 1.00 52.25 310 ASP A CA 1
ATOM 2328 C C . ASP A 1 310 ? 10.556 25.625 -8.144 1.00 52.25 310 ASP A C 1
ATOM 2330 O O . ASP A 1 310 ? 10.903 26.242 -7.135 1.00 52.25 310 ASP A O 1
ATOM 2334 N N . THR A 1 311 ? 9.363 25.027 -8.209 1.00 55.34 311 THR A N 1
ATOM 2335 C CA . THR A 1 311 ? 8.439 24.960 -7.071 1.00 55.34 311 THR A CA 1
ATOM 2336 C C . THR A 1 311 ? 8.337 23.537 -6.542 1.00 55.34 311 THR A C 1
ATOM 2338 O O . THR A 1 311 ? 8.098 22.590 -7.288 1.00 55.34 311 THR A O 1
ATOM 2341 N N . THR A 1 312 ? 8.431 23.392 -5.222 1.00 50.66 312 THR A N 1
ATOM 2342 C CA . THR A 1 312 ? 8.157 22.144 -4.492 1.00 50.66 312 THR A CA 1
ATOM 2343 C C . THR A 1 312 ? 6.677 22.002 -4.126 1.00 50.66 312 THR A C 1
ATOM 2345 O O . THR A 1 312 ? 6.321 21.187 -3.275 1.00 50.66 312 THR A O 1
ATOM 2348 N N . THR A 1 313 ? 5.799 22.803 -4.743 1.00 50.34 313 THR A N 1
ATOM 2349 C CA . THR A 1 313 ? 4.428 23.071 -4.271 1.00 50.34 313 THR A CA 1
ATOM 2350 C C . THR A 1 313 ? 3.460 21.893 -4.433 1.00 50.34 313 THR A C 1
ATOM 2352 O O . THR A 1 313 ? 2.260 22.048 -4.211 1.00 50.34 313 THR A O 1
ATOM 2355 N N . GLY A 1 314 ? 3.927 20.690 -4.776 1.00 54.06 314 GLY A N 1
ATOM 2356 C CA . GLY A 1 314 ? 3.051 19.527 -4.793 1.00 54.06 314 GLY A CA 1
ATOM 2357 C C . GLY A 1 314 ? 3.733 18.189 -4.998 1.00 54.06 314 GLY A C 1
ATOM 2358 O O . GLY A 1 314 ? 4.774 18.075 -5.631 1.00 54.06 314 GLY A O 1
ATOM 2359 N N . ALA A 1 315 ? 3.067 17.185 -4.427 1.00 58.88 315 ALA A N 1
ATOM 2360 C CA . ALA A 1 315 ? 3.024 15.800 -4.877 1.00 58.88 315 ALA A CA 1
ATOM 2361 C C . ALA A 1 315 ? 4.352 15.061 -5.117 1.00 58.88 315 ALA A C 1
ATOM 2363 O O . ALA A 1 315 ? 4.340 14.009 -5.747 1.00 58.88 315 ALA A O 1
ATOM 2364 N N . SER A 1 316 ? 5.486 15.517 -4.592 1.00 69.38 316 SER A N 1
ATOM 2365 C CA . SER A 1 316 ? 6.698 14.694 -4.609 1.00 69.38 316 SER A CA 1
ATOM 2366 C C . SER A 1 316 ? 6.631 13.623 -3.514 1.00 69.38 316 SER A C 1
ATOM 2368 O O . SER A 1 316 ? 6.200 13.917 -2.394 1.00 69.38 316 SER A O 1
ATOM 2370 N N . PRO A 1 317 ? 7.030 12.373 -3.797 1.00 82.12 317 PRO A N 1
ATOM 2371 C CA . PRO A 1 317 ? 7.348 11.412 -2.755 1.00 82.12 317 PRO A CA 1
ATOM 2372 C C . PRO A 1 317 ? 8.687 11.777 -2.103 1.00 82.12 317 PRO A C 1
ATOM 2374 O O . PRO A 1 317 ? 9.613 12.262 -2.753 1.00 82.12 317 PRO A O 1
ATOM 2377 N N . TYR A 1 318 ? 8.804 11.503 -0.811 1.00 86.12 318 TYR A N 1
ATOM 2378 C CA . TYR A 1 318 ? 10.010 11.729 -0.026 1.00 86.12 318 TYR A CA 1
ATOM 2379 C C . TYR A 1 318 ? 10.676 10.392 0.272 1.00 86.12 318 TYR A C 1
ATOM 2381 O O . TYR A 1 318 ? 10.100 9.563 0.971 1.00 86.12 318 TYR A O 1
ATOM 2389 N N . ILE A 1 319 ? 11.890 10.178 -0.233 1.00 91.06 319 ILE A N 1
ATOM 2390 C CA . ILE A 1 319 ? 12.666 8.959 0.020 1.00 91.06 319 ILE A CA 1
ATOM 2391 C C . ILE A 1 319 ? 13.938 9.351 0.753 1.00 91.06 319 ILE A C 1
ATOM 2393 O O . ILE A 1 319 ? 14.817 10.003 0.193 1.00 91.06 319 ILE A O 1
ATOM 2397 N N . PHE A 1 320 ? 14.032 8.944 2.013 1.00 90.44 320 PHE A N 1
ATOM 2398 C CA . PHE A 1 320 ? 15.143 9.280 2.891 1.00 90.44 320 PHE A CA 1
ATOM 2399 C C . PHE A 1 320 ? 15.645 8.031 3.594 1.00 90.44 320 PHE A C 1
ATOM 2401 O O . PHE A 1 320 ? 14.860 7.193 4.010 1.00 90.44 320 PHE A O 1
ATOM 2408 N N . ASN A 1 321 ? 16.959 7.912 3.765 1.00 93.06 321 ASN A N 1
ATOM 2409 C CA . ASN A 1 321 ? 17.564 6.811 4.516 1.00 93.06 321 ASN A CA 1
ATOM 2410 C C . ASN A 1 321 ? 17.042 5.414 4.111 1.00 93.06 321 ASN A C 1
ATOM 2412 O O . ASN A 1 321 ? 16.763 4.574 4.962 1.00 93.06 321 ASN A O 1
ATOM 2416 N N . VAL A 1 322 ? 16.873 5.183 2.806 1.00 95.31 322 VAL A N 1
ATOM 2417 C CA . VAL A 1 322 ? 16.588 3.860 2.239 1.00 95.31 322 VAL A CA 1
ATOM 2418 C C . VAL A 1 322 ? 17.880 3.330 1.633 1.00 95.31 322 VAL A C 1
ATOM 2420 O O . VAL A 1 322 ? 18.494 3.987 0.794 1.00 95.31 322 VAL A O 1
ATOM 2423 N N . SER A 1 323 ? 18.320 2.153 2.075 1.00 95.50 323 SER A N 1
ATOM 2424 C CA . SER A 1 323 ? 19.537 1.525 1.557 1.00 95.50 323 SER A CA 1
ATOM 2425 C C . SER A 1 323 ? 19.190 0.564 0.426 1.00 95.50 323 SER A C 1
ATOM 2427 O O . SER A 1 323 ? 18.251 -0.214 0.542 1.00 95.50 323 SER A O 1
ATOM 2429 N N . LEU A 1 324 ? 19.966 0.580 -0.652 1.00 95.31 324 LEU A N 1
ATOM 2430 C CA . LEU A 1 324 ? 19.923 -0.442 -1.691 1.00 95.31 324 LEU A CA 1
ATOM 2431 C C . LEU A 1 324 ? 21.140 -1.352 -1.526 1.00 95.31 324 LEU A C 1
ATOM 2433 O O . LEU A 1 324 ? 22.278 -0.882 -1.518 1.00 95.31 324 LEU A O 1
ATOM 2437 N N . ARG A 1 325 ? 20.904 -2.656 -1.401 1.00 94.75 325 ARG A N 1
ATOM 2438 C CA . ARG A 1 325 ? 21.954 -3.675 -1.319 1.00 94.75 325 ARG A CA 1
ATOM 2439 C C . ARG A 1 325 ? 21.661 -4.779 -2.319 1.00 94.75 325 ARG A C 1
ATOM 2441 O O . ARG A 1 325 ? 21.121 -5.823 -1.959 1.00 94.75 325 ARG A O 1
ATOM 2448 N N . SER A 1 326 ? 22.005 -4.494 -3.569 1.00 95.31 326 SER A N 1
ATOM 2449 C CA . SER A 1 326 ? 21.892 -5.444 -4.665 1.00 95.31 326 SER A CA 1
ATOM 2450 C C . SER A 1 326 ? 23.248 -6.046 -5.021 1.00 95.31 326 SER A C 1
ATOM 2452 O O . SER A 1 326 ? 24.241 -5.332 -5.143 1.00 95.31 326 SER A O 1
ATOM 2454 N N . GLU A 1 327 ? 23.267 -7.361 -5.186 1.00 95.50 327 GLU A N 1
ATOM 2455 C CA . GLU A 1 327 ? 24.351 -8.165 -5.746 1.00 95.50 327 GLU A CA 1
ATOM 2456 C C . GLU A 1 327 ? 24.236 -8.264 -7.275 1.00 95.50 327 GLU A C 1
ATOM 2458 O O . GLU A 1 327 ? 25.245 -8.420 -7.958 1.00 95.50 327 GLU A O 1
ATOM 2463 N N . TYR A 1 328 ? 23.019 -8.130 -7.815 1.00 95.06 328 TYR A N 1
ATOM 2464 C CA . TYR A 1 328 ? 22.702 -8.419 -9.218 1.00 95.06 328 TYR A CA 1
ATOM 2465 C C . TYR A 1 328 ? 22.249 -7.199 -10.036 1.00 95.06 328 TYR A C 1
ATOM 2467 O O . TYR A 1 328 ? 21.702 -7.340 -11.130 1.00 95.06 328 TYR A O 1
ATOM 2475 N N . GLY A 1 329 ? 22.495 -5.990 -9.531 1.00 93.94 329 GLY A N 1
ATOM 2476 C CA . GLY A 1 329 ? 22.338 -4.747 -10.287 1.00 93.94 329 GLY A CA 1
ATOM 2477 C C . GLY A 1 329 ? 20.956 -4.096 -10.232 1.00 93.94 329 GLY A C 1
ATOM 2478 O O . GLY A 1 329 ? 20.660 -3.294 -11.107 1.00 93.94 329 GLY A O 1
ATOM 2479 N N . MET A 1 330 ? 20.123 -4.397 -9.232 1.00 96.50 330 MET A N 1
ATOM 2480 C CA . MET A 1 330 ? 18.838 -3.715 -9.002 1.00 96.50 330 MET A CA 1
ATOM 2481 C C . MET A 1 330 ? 19.048 -2.203 -8.927 1.00 96.50 330 MET A C 1
ATOM 2483 O O . MET A 1 330 ? 19.995 -1.742 -8.289 1.00 96.50 330 MET A O 1
ATOM 2487 N N . GLY A 1 331 ? 18.159 -1.430 -9.544 1.00 95.69 331 GLY A N 1
ATOM 2488 C CA . GLY A 1 331 ? 18.188 0.024 -9.475 1.00 95.69 331 GLY A CA 1
ATOM 2489 C C . GLY A 1 331 ? 17.519 0.574 -8.214 1.00 95.69 331 GLY A C 1
ATOM 2490 O O . GLY A 1 331 ? 16.662 -0.055 -7.592 1.00 95.69 331 GLY A O 1
ATOM 2491 N N . GLY A 1 332 ? 17.923 1.776 -7.802 1.00 94.94 332 GLY A N 1
ATOM 2492 C CA . GLY A 1 332 ? 17.355 2.441 -6.625 1.00 94.94 332 GLY A CA 1
ATOM 2493 C C . GLY A 1 332 ? 15.983 3.036 -6.919 1.00 94.94 332 GLY A C 1
ATOM 2494 O O . GLY A 1 332 ? 14.982 2.641 -6.331 1.00 94.94 332 GLY A O 1
ATOM 2495 N N . ALA A 1 333 ? 15.924 3.984 -7.844 1.00 94.06 333 ALA A N 1
ATOM 2496 C CA . ALA A 1 333 ? 14.681 4.606 -8.268 1.00 94.06 333 ALA A CA 1
ATOM 2497 C C . ALA A 1 333 ? 14.776 5.007 -9.737 1.00 94.06 333 ALA A C 1
ATOM 2499 O O . ALA A 1 333 ? 15.830 5.455 -10.188 1.00 94.06 333 ALA A O 1
ATOM 2500 N N . PHE A 1 334 ? 13.662 4.890 -10.449 1.00 93.88 334 PHE A N 1
ATOM 2501 C CA . PHE A 1 334 ? 13.537 5.322 -11.833 1.00 93.88 334 PHE A CA 1
ATOM 2502 C C . PHE A 1 334 ? 12.304 6.219 -11.965 1.00 93.88 334 PHE A C 1
ATOM 2504 O O . PHE A 1 334 ? 11.160 5.769 -11.872 1.00 93.88 334 PHE A O 1
ATOM 2511 N N . TRP A 1 335 ? 12.561 7.517 -12.128 1.00 89.00 335 TRP A N 1
ATOM 2512 C CA . TRP A 1 335 ? 11.548 8.570 -12.180 1.00 89.00 335 TRP A CA 1
ATOM 2513 C C . TRP A 1 335 ? 11.316 9.015 -13.617 1.00 89.00 335 TRP A C 1
ATOM 2515 O O . TRP A 1 335 ? 11.872 10.010 -14.074 1.00 89.00 335 TRP A O 1
ATOM 2525 N N . ASP A 1 336 ? 10.493 8.254 -14.330 1.00 86.12 336 ASP A N 1
ATOM 2526 C CA . ASP A 1 336 ? 10.058 8.612 -15.675 1.00 86.12 336 ASP A CA 1
ATOM 2527 C C . ASP A 1 336 ? 8.986 9.709 -15.619 1.00 86.12 336 ASP A C 1
ATOM 2529 O O . ASP A 1 336 ? 7.840 9.466 -15.229 1.00 86.12 336 ASP A O 1
ATOM 2533 N N . GLY A 1 337 ? 9.364 10.922 -16.029 1.00 79.25 337 GLY A N 1
ATOM 2534 C CA . GLY A 1 337 ? 8.458 12.066 -16.107 1.00 79.25 337 GLY A CA 1
ATOM 2535 C C . GLY A 1 337 ? 7.247 11.822 -17.012 1.00 79.25 337 GLY A C 1
ATOM 2536 O O . GLY A 1 337 ? 6.189 12.377 -16.742 1.00 79.25 337 GLY A O 1
ATOM 2537 N N . ALA A 1 338 ? 7.342 10.932 -18.010 1.00 81.56 338 ALA A N 1
ATOM 2538 C CA . ALA A 1 338 ? 6.220 10.593 -18.889 1.00 81.56 338 ALA A CA 1
ATOM 2539 C C . ALA A 1 338 ? 5.111 9.784 -18.186 1.00 81.56 338 ALA A C 1
ATOM 2541 O O . ALA A 1 338 ? 4.010 9.642 -18.720 1.00 81.56 338 ALA A O 1
ATOM 2542 N N . LYS A 1 339 ? 5.377 9.236 -16.990 1.00 83.50 339 LYS A N 1
ATOM 2543 C CA . LYS A 1 339 ? 4.364 8.567 -16.153 1.00 83.50 339 LYS A CA 1
ATOM 2544 C C . LYS A 1 339 ? 3.523 9.544 -15.344 1.00 83.50 339 LYS A C 1
ATOM 2546 O O . LYS A 1 339 ? 2.424 9.182 -14.919 1.00 83.50 339 LYS A O 1
ATOM 2551 N N . LEU A 1 340 ? 4.042 10.742 -15.113 1.00 80.19 340 LEU A N 1
ATOM 2552 C CA . LEU A 1 340 ? 3.374 11.807 -14.383 1.00 80.19 340 LEU A CA 1
ATOM 2553 C C . LEU A 1 340 ? 2.706 12.763 -15.382 1.00 80.19 340 LEU A C 1
ATOM 2555 O O . LEU A 1 340 ? 3.002 12.751 -16.574 1.00 80.19 340 LEU A O 1
ATOM 2559 N N . SER A 1 341 ? 1.743 13.546 -14.907 1.00 73.12 341 SER A N 1
ATOM 2560 C CA . SER A 1 341 ? 1.110 14.608 -15.706 1.00 73.12 341 SER A CA 1
ATOM 2561 C C . SER A 1 341 ? 1.419 15.979 -15.109 1.00 73.12 341 SER A C 1
ATOM 2563 O O . SER A 1 341 ? 2.045 16.052 -14.050 1.00 73.12 341 SER A O 1
ATOM 2565 N N . GLY A 1 342 ? 0.952 17.046 -15.754 1.00 57.81 342 GLY A N 1
ATOM 2566 C CA . GLY A 1 342 ? 1.383 18.410 -15.446 1.00 57.81 342 GLY A CA 1
ATOM 2567 C C . GLY A 1 342 ? 2.316 18.881 -16.536 1.00 57.81 342 GLY A C 1
ATOM 2568 O O . GLY A 1 342 ? 3.471 18.413 -16.561 1.00 57.81 342 GLY A O 1
#